Protein AF-A0A943MMT4-F1 (afdb_monomer_lite)

Sequence (286 aa):
MKFTYPSGYRFKAGTTVSNYPYLDTGSTVHVTAGNVMNNFYTRLSGAYSIFYDVNGGDANASTTQTDLIPGQYSLNNAQKPTHSDQAGQAVAFIGWTSQKDLTVYSKSSSGLDLSRLLNSVQVIDKDVTVYALWGLDENGNGVADVLENKALLVFRVVNGTWADGSHGDKTVVVLLEDGKGTLSNADVPTGMKPNQNYTNGHWDQTPDTTVGSISGNHTYTYLYDTAASVPSTPQNPSPSKPAAVSASTPQTGDPFNIVLLLGLLLASCTGLLLTIVIRLRKNKYN

Radius of gyration: 36.67 Å; chains: 1; bounding box: 66×63×135 Å

pLDDT: mean 72.55, std 26.5, range [26.66, 98.25]

Secondary structure (DSSP, 8-state):
--EE--TT--PPTT-SS--S-----SPEEEEEETTEEEEEEPP----EEEEEE-TTSB--S---EEEEPSEEEE---SS--B---BTTBEEEEEEEESS----EE-TT-TT--STT-BSEEEESSS-EEEEEEEEEETT-SSS-GGGTTEEEEEEEEESEE-TTS--S-EEEEEE-BTTBB---TTTS----EEPTTEEEEEESS----STT-B-S-EEEEEEEEEPPPPPPP---PPPPPPP----------------S--SS----------------------

Foldseek 3Di:
DDKDFPPPDDDDPPDPDDPDDDDADADWTWIDDPPDTDTDGDDQWFDAKEAEAALQFADDPDQMDTRDGFDKFFGPPVDDTAHDDDVNFGKAWPAKAQDDDNDAAALPDPPDDSFRHFRMDGDHPYYGYIYIHMYTDRPPPRDHNVCPQKAWEKEAEAQWAAQVRHHTITIDIFGHDVQFTFDDPVNPGDNIGGHPQWADWDKPDDDDRPGRPDRHYDYIYTYTDGHDDPPPPDDPDDPDDPDDDDDDDDDDDDDDDPDDPDDDDDDDDDDDDDDDDDDPDDDDDD

Structure (mmCIF, N/CA/C/O backbone):
data_AF-A0A943MMT4-F1
#
_entry.id   AF-A0A943MMT4-F1
#
loop_
_atom_site.group_PDB
_atom_site.id
_atom_site.type_symbol
_atom_site.label_atom_id
_atom_site.label_alt_id
_atom_site.label_comp_id
_atom_site.label_asym_id
_atom_site.label_entity_id
_atom_site.label_seq_id
_atom_site.pdbx_PDB_ins_code
_atom_site.Cartn_x
_atom_site.Cartn_y
_atom_site.Cartn_z
_atom_site.occupancy
_atom_site.B_iso_or_equiv
_atom_site.auth_seq_id
_atom_site.auth_comp_id
_atom_site.auth_asym_id
_atom_site.auth_atom_id
_atom_site.pdbx_PDB_model_num
ATOM 1 N N . MET A 1 1 ? 27.108 -29.913 -37.299 1.00 50.31 1 MET A N 1
ATOM 2 C CA . MET A 1 1 ? 27.199 -28.586 -36.649 1.00 50.31 1 MET A CA 1
ATOM 3 C C . MET A 1 1 ? 27.256 -28.792 -35.148 1.00 50.31 1 MET A C 1
ATOM 5 O O . MET A 1 1 ? 26.433 -29.535 -34.632 1.00 50.31 1 MET A O 1
ATOM 9 N N . LYS A 1 2 ? 28.243 -28.201 -34.469 1.00 46.66 2 LYS A N 1
ATOM 10 C CA . LYS A 1 2 ? 28.317 -28.183 -33.003 1.00 46.66 2 LYS A CA 1
ATOM 11 C C . LYS A 1 2 ? 27.670 -26.881 -32.538 1.00 46.66 2 LYS A C 1
ATOM 13 O O . LYS A 1 2 ? 28.067 -25.825 -33.020 1.00 46.66 2 LYS A O 1
ATOM 18 N N . PHE A 1 3 ? 26.667 -26.976 -31.673 1.00 48.62 3 PHE A N 1
ATOM 19 C CA . PHE A 1 3 ? 26.037 -25.817 -31.048 1.00 48.62 3 PHE A CA 1
ATOM 20 C C . PHE A 1 3 ? 26.666 -25.609 -29.674 1.00 48.62 3 PHE A C 1
ATOM 22 O O . PHE A 1 3 ? 26.809 -26.566 -28.910 1.00 48.62 3 PHE A O 1
ATOM 29 N N . THR A 1 4 ? 27.051 -24.374 -29.378 1.00 46.28 4 THR A N 1
ATOM 30 C CA . THR A 1 4 ? 27.533 -23.976 -28.054 1.00 46.28 4 THR A CA 1
ATOM 31 C C . THR A 1 4 ? 26.460 -23.114 -27.407 1.00 46.28 4 THR A C 1
ATOM 33 O O . THR A 1 4 ? 26.005 -22.145 -28.014 1.00 46.28 4 THR A O 1
ATOM 36 N N . TYR A 1 5 ? 26.049 -23.486 -26.197 1.00 46.19 5 TYR A N 1
ATOM 37 C CA . TYR A 1 5 ? 25.024 -22.790 -25.421 1.00 46.19 5 TYR A CA 1
ATOM 38 C C . TYR A 1 5 ? 25.656 -22.138 -24.186 1.00 46.19 5 TYR A C 1
ATOM 40 O O . TYR A 1 5 ? 26.613 -22.698 -23.642 1.00 46.19 5 TYR A O 1
ATOM 48 N N . PRO A 1 6 ? 25.129 -20.998 -23.705 1.00 45.16 6 PRO A N 1
ATOM 49 C CA . PRO A 1 6 ? 25.456 -20.506 -22.373 1.00 45.16 6 PRO A CA 1
ATOM 50 C C . PRO A 1 6 ? 25.074 -21.524 -21.291 1.00 45.16 6 PRO A C 1
ATOM 52 O O . PRO A 1 6 ? 24.168 -22.343 -21.475 1.00 45.16 6 PRO A O 1
ATOM 55 N N . SER A 1 7 ? 25.751 -21.452 -20.145 1.00 38.47 7 SER A N 1
ATOM 56 C CA . SER A 1 7 ? 25.467 -22.319 -18.997 1.00 38.47 7 SER A CA 1
ATOM 57 C C . SER A 1 7 ? 23.982 -22.247 -18.602 1.00 38.47 7 SER A C 1
ATOM 59 O O . SER A 1 7 ? 23.436 -21.156 -18.465 1.00 38.47 7 SER A O 1
ATOM 61 N N . GLY A 1 8 ? 23.327 -23.405 -18.454 1.00 37.72 8 GLY A N 1
ATOM 62 C CA . GLY A 1 8 ? 21.908 -23.518 -18.079 1.00 37.72 8 GLY A CA 1
ATOM 63 C C . GLY A 1 8 ? 20.902 -23.613 -19.237 1.00 37.72 8 GLY A C 1
ATOM 64 O O . GLY A 1 8 ? 19.745 -23.950 -18.995 1.00 37.72 8 GLY A O 1
ATOM 65 N N . TYR A 1 9 ? 21.317 -23.406 -20.493 1.00 41.62 9 TYR A N 1
ATOM 66 C CA . TYR A 1 9 ? 20.419 -23.434 -21.657 1.00 41.62 9 TYR A CA 1
ATOM 67 C C . TYR A 1 9 ? 20.599 -24.700 -22.509 1.00 41.62 9 TYR A C 1
ATOM 69 O O . TYR A 1 9 ? 21.718 -25.112 -22.809 1.00 41.62 9 TYR A O 1
ATOM 77 N N . ARG A 1 10 ? 19.488 -25.316 -22.945 1.00 44.94 10 ARG A N 1
ATOM 78 C CA . ARG A 1 10 ? 19.483 -26.426 -23.918 1.00 44.94 10 ARG A CA 1
ATOM 79 C C . ARG A 1 10 ? 18.185 -26.464 -24.729 1.00 44.94 10 ARG A C 1
ATOM 81 O O . ARG A 1 10 ? 17.103 -26.430 -24.150 1.00 44.94 10 ARG A O 1
ATOM 88 N N . PHE A 1 11 ? 18.283 -26.593 -26.054 1.00 45.69 11 PHE A N 1
ATOM 89 C CA . PHE A 1 11 ? 17.136 -26.964 -26.893 1.00 45.69 11 PHE A CA 1
ATOM 90 C C . PHE A 1 11 ? 16.957 -28.486 -26.901 1.00 45.69 11 PHE A C 1
ATOM 92 O O . PHE A 1 11 ? 17.923 -29.240 -26.770 1.00 45.69 11 PHE A O 1
ATOM 99 N N . LYS A 1 12 ? 15.719 -28.952 -27.087 1.00 41.47 12 LYS A N 1
ATOM 100 C CA . LYS A 1 12 ? 15.438 -30.376 -27.303 1.00 41.47 12 LYS A CA 1
ATOM 101 C C . LYS A 1 12 ? 16.043 -30.816 -28.643 1.00 41.47 12 LYS A C 1
ATOM 103 O O . LYS A 1 12 ? 15.894 -30.119 -29.650 1.00 41.47 12 LYS A O 1
ATOM 108 N N . ALA A 1 13 ? 16.719 -31.965 -28.651 1.00 39.66 13 ALA A N 1
ATOM 109 C CA . ALA A 1 13 ? 17.355 -32.507 -29.850 1.00 39.66 13 ALA A CA 1
ATOM 110 C C . ALA A 1 13 ? 16.334 -32.669 -30.995 1.00 39.66 13 ALA A C 1
ATOM 112 O O . ALA A 1 13 ? 15.273 -33.256 -30.795 1.00 39.66 13 ALA A O 1
ATOM 113 N N . GLY A 1 14 ? 16.664 -32.138 -32.179 1.00 42.56 14 GLY A N 1
ATOM 114 C CA . GLY A 1 14 ? 15.834 -32.236 -33.388 1.00 42.56 14 GLY A CA 1
ATOM 115 C C . GLY A 1 14 ? 14.866 -31.073 -33.649 1.00 42.56 14 GLY A C 1
ATOM 116 O O . GLY A 1 14 ? 14.107 -31.144 -34.609 1.00 42.56 14 GLY A O 1
ATOM 117 N N . THR A 1 15 ? 14.887 -30.002 -32.849 1.00 42.16 15 THR A N 1
ATOM 118 C CA . THR A 1 15 ? 13.968 -28.854 -33.007 1.00 42.16 15 THR A CA 1
ATOM 119 C C . THR A 1 15 ? 14.706 -27.623 -33.548 1.00 42.16 15 THR A C 1
ATOM 121 O O . THR A 1 15 ? 15.684 -27.193 -32.941 1.00 42.16 15 THR A O 1
ATOM 124 N N . THR A 1 16 ? 14.253 -27.050 -34.671 1.00 39.38 16 THR A N 1
ATOM 125 C CA . THR A 1 16 ? 14.841 -25.845 -35.308 1.00 39.38 16 THR A CA 1
ATOM 126 C C . THR A 1 16 ? 14.005 -24.572 -35.125 1.00 39.38 16 THR A C 1
ATOM 128 O O . THR A 1 16 ? 14.455 -23.491 -35.497 1.00 39.38 16 THR A O 1
ATOM 131 N N . VAL A 1 17 ? 12.808 -24.681 -34.539 1.00 39.06 17 VAL A N 1
ATOM 132 C CA . VAL A 1 17 ? 11.877 -23.572 -34.268 1.00 39.06 17 VAL A CA 1
ATOM 133 C C . VAL A 1 17 ? 11.020 -23.908 -33.043 1.00 39.06 17 VAL A C 1
ATOM 135 O O . VAL A 1 17 ? 10.610 -25.055 -32.874 1.00 39.06 17 VAL A O 1
ATOM 138 N N . SER A 1 18 ? 10.744 -22.922 -32.183 1.00 39.88 18 SER A N 1
ATOM 139 C CA . SER A 1 18 ? 9.686 -23.021 -31.167 1.00 39.88 18 SER A CA 1
ATOM 140 C C . SER A 1 18 ? 8.342 -22.657 -31.820 1.00 39.88 18 SER A C 1
ATOM 142 O O . SER A 1 18 ? 8.228 -21.621 -32.471 1.00 39.88 18 SER A O 1
ATOM 144 N N . ASN A 1 19 ? 7.326 -23.511 -31.678 1.00 31.36 19 ASN A N 1
ATOM 145 C CA . ASN A 1 19 ? 6.007 -23.362 -32.319 1.00 31.36 19 ASN A CA 1
ATOM 146 C C . ASN A 1 19 ? 5.050 -22.418 -31.560 1.00 31.36 19 ASN A C 1
ATOM 148 O O . ASN A 1 19 ? 3.838 -22.615 -31.596 1.00 31.36 19 ASN A O 1
ATOM 152 N N . TYR A 1 20 ? 5.567 -21.407 -30.863 1.00 33.78 20 TYR A N 1
ATOM 153 C CA . TYR A 1 20 ? 4.741 -20.445 -30.129 1.00 33.78 20 TYR A CA 1
ATOM 154 C C . TYR A 1 20 ? 4.935 -19.027 -30.681 1.00 33.78 20 TYR A C 1
ATOM 156 O O . TYR A 1 20 ? 6.075 -18.662 -30.971 1.00 33.78 20 TYR A O 1
ATOM 164 N N . PRO A 1 21 ? 3.856 -18.234 -30.847 1.00 33.84 21 PRO A N 1
ATOM 165 C CA . PRO A 1 21 ? 3.944 -16.850 -31.305 1.00 33.84 21 PRO A CA 1
ATOM 166 C C . PRO A 1 21 ? 4.787 -16.033 -30.315 1.00 33.84 21 PRO A C 1
ATOM 168 O O . PRO A 1 21 ? 4.535 -16.043 -29.112 1.00 33.84 21 PRO A O 1
ATOM 171 N N . TYR A 1 22 ? 5.837 -15.390 -30.824 1.00 39.84 22 TYR A N 1
ATOM 172 C CA . TYR A 1 22 ? 6.872 -14.727 -30.033 1.00 39.84 22 TYR A CA 1
ATOM 173 C C . TYR A 1 22 ? 6.449 -13.297 -29.666 1.00 39.84 22 TYR A C 1
ATOM 175 O O . TYR A 1 22 ? 6.036 -12.539 -30.541 1.00 39.84 22 TYR A O 1
ATOM 183 N N . LEU A 1 23 ? 6.602 -12.919 -28.395 1.00 38.12 23 LEU A N 1
ATOM 184 C CA . LEU A 1 23 ? 6.640 -11.524 -27.942 1.00 38.12 23 LEU A CA 1
ATOM 185 C C . LEU A 1 23 ? 8.040 -11.247 -27.367 1.00 38.12 23 LEU A C 1
ATOM 187 O O . LEU A 1 23 ? 8.619 -12.089 -26.681 1.00 38.12 23 LEU A O 1
ATOM 191 N N . ASP A 1 24 ? 8.591 -10.097 -27.740 1.00 42.03 24 ASP A N 1
ATOM 192 C CA . ASP A 1 24 ? 10.022 -9.803 -27.872 1.00 42.03 24 ASP A CA 1
ATOM 193 C C . ASP A 1 24 ? 10.568 -9.007 -26.665 1.00 42.03 24 ASP A C 1
ATOM 195 O O . ASP A 1 24 ? 10.645 -7.782 -26.717 1.00 42.03 24 ASP A O 1
ATOM 199 N N . THR A 1 25 ? 10.853 -9.662 -25.526 1.00 45.66 25 THR A N 1
ATOM 200 C CA . THR A 1 25 ? 11.211 -8.944 -24.270 1.00 45.66 25 THR A CA 1
ATOM 201 C C . THR A 1 25 ? 12.340 -9.556 -23.418 1.00 45.66 25 THR A C 1
ATOM 203 O O . THR A 1 25 ? 12.597 -9.078 -22.314 1.00 45.66 25 THR A O 1
ATOM 206 N N . GLY A 1 26 ? 13.046 -10.590 -23.890 1.00 47.09 26 GLY A N 1
ATOM 207 C CA . GLY A 1 26 ? 14.144 -11.238 -23.147 1.00 47.09 26 GLY A CA 1
ATOM 208 C C . GLY A 1 26 ? 15.555 -10.778 -23.544 1.00 47.09 26 GLY A C 1
ATOM 209 O O . GLY A 1 26 ? 15.761 -10.203 -24.611 1.00 47.09 26 GLY A O 1
ATOM 210 N N . SER A 1 27 ? 16.560 -11.089 -22.712 1.00 47.34 27 SER A N 1
ATOM 211 C CA . SER A 1 27 ? 17.978 -10.953 -23.081 1.00 47.34 27 SER A CA 1
ATOM 212 C C . SER A 1 27 ? 18.303 -11.800 -24.317 1.00 47.34 27 SER A C 1
ATOM 214 O O . SER A 1 27 ? 17.900 -12.961 -24.414 1.00 47.34 27 SER A O 1
ATOM 216 N N . THR A 1 28 ? 19.076 -11.252 -25.254 1.00 49.25 28 THR A N 1
ATOM 217 C CA . THR A 1 28 ? 19.587 -12.014 -26.399 1.00 49.25 28 THR A CA 1
ATOM 218 C C . THR A 1 28 ? 20.601 -13.057 -25.944 1.00 49.25 28 THR A C 1
ATOM 220 O O . THR A 1 28 ? 21.641 -12.726 -25.379 1.00 49.25 28 THR A O 1
ATOM 223 N N . VAL A 1 29 ? 20.327 -14.324 -26.243 1.00 52.00 29 VAL A N 1
ATOM 224 C CA . VAL A 1 29 ? 21.305 -15.406 -26.163 1.00 52.00 29 VAL A CA 1
ATOM 225 C C . VAL A 1 29 ? 21.945 -15.595 -27.531 1.00 52.00 29 VAL A C 1
ATOM 227 O O . VAL A 1 29 ? 21.269 -15.830 -28.533 1.00 52.00 29 VAL A O 1
ATOM 230 N N . HIS A 1 30 ? 23.273 -15.521 -27.560 1.00 56.28 30 HIS A N 1
ATOM 231 C CA . HIS A 1 30 ? 24.057 -15.820 -28.749 1.00 56.28 30 HIS A CA 1
ATOM 232 C C . HIS A 1 30 ? 24.290 -17.326 -28.838 1.00 56.28 30 HIS A C 1
ATOM 234 O O . HIS A 1 30 ? 24.898 -17.928 -27.951 1.00 56.28 30 HIS A O 1
ATOM 240 N N . VAL A 1 31 ? 23.818 -17.937 -29.920 1.00 54.06 31 VAL A N 1
ATOM 241 C CA . VAL A 1 31 ? 24.125 -19.331 -30.242 1.00 54.06 31 VAL A CA 1
ATOM 242 C C . VAL A 1 31 ? 24.941 -19.352 -31.520 1.00 54.06 31 VAL A C 1
ATOM 244 O O . VAL A 1 31 ? 24.506 -18.886 -32.577 1.00 54.06 31 VAL A O 1
ATOM 247 N N . THR A 1 32 ? 26.124 -19.942 -31.425 1.00 54.16 32 THR A N 1
ATOM 248 C CA . THR A 1 32 ? 27.030 -20.086 -32.561 1.00 54.16 32 THR A CA 1
ATOM 249 C C . THR A 1 32 ? 26.836 -21.454 -33.205 1.00 54.16 32 THR A C 1
ATOM 251 O O . THR A 1 32 ? 26.968 -22.488 -32.545 1.00 54.16 32 THR A O 1
ATOM 254 N N . ALA A 1 33 ? 26.538 -21.461 -34.505 1.00 50.69 33 ALA A N 1
ATOM 255 C CA . ALA A 1 33 ? 26.482 -22.657 -35.340 1.00 50.69 33 ALA A CA 1
ATOM 256 C C . ALA A 1 33 ? 27.588 -22.573 -36.405 1.00 50.69 33 ALA A C 1
ATOM 258 O O . ALA A 1 33 ? 27.425 -21.947 -37.452 1.00 50.69 33 ALA A O 1
ATOM 259 N N . GLY A 1 34 ? 28.746 -23.180 -36.129 1.00 65.06 34 GLY A N 1
ATOM 260 C CA . GLY A 1 34 ? 29.932 -22.996 -36.976 1.00 65.06 34 GLY A CA 1
ATOM 261 C C . GLY A 1 34 ? 30.476 -21.565 -36.874 1.00 65.06 34 GLY A C 1
ATOM 262 O O . GLY A 1 34 ? 30.858 -21.157 -35.785 1.00 65.06 34 GLY A O 1
ATOM 263 N N . ASN A 1 35 ? 30.484 -20.813 -37.983 1.00 61.16 35 ASN A N 1
ATOM 264 C CA . ASN A 1 35 ? 30.942 -19.410 -38.037 1.00 61.16 35 ASN A CA 1
ATOM 265 C C . ASN A 1 35 ? 29.790 -18.386 -38.002 1.00 61.16 35 ASN A C 1
ATOM 267 O O . ASN A 1 35 ? 30.028 -17.189 -38.129 1.00 61.16 35 ASN A O 1
ATOM 271 N N . VAL A 1 36 ? 28.540 -18.844 -37.876 1.00 44.75 36 VAL A N 1
ATOM 272 C CA . VAL A 1 36 ? 27.353 -17.978 -37.874 1.00 44.75 36 VAL A CA 1
ATOM 273 C C . VAL A 1 36 ? 26.860 -17.800 -36.441 1.00 44.75 36 VAL A C 1
ATOM 275 O O . VAL A 1 36 ? 26.551 -18.782 -35.761 1.00 44.75 36 VAL A O 1
ATOM 278 N N . MET A 1 37 ? 26.778 -16.545 -35.996 1.00 47.34 37 MET A N 1
ATOM 279 C CA . MET A 1 37 ? 26.164 -16.162 -34.726 1.00 47.34 37 MET A CA 1
ATOM 280 C C . MET A 1 37 ? 24.682 -15.874 -34.956 1.00 47.34 37 MET A C 1
ATOM 282 O O . MET A 1 37 ? 24.334 -14.981 -35.724 1.00 47.34 37 MET A O 1
ATOM 286 N N . ASN A 1 38 ? 23.817 -16.635 -34.293 1.00 51.66 38 ASN A N 1
ATOM 287 C CA . ASN A 1 38 ? 22.378 -16.407 -34.302 1.00 51.66 38 ASN A CA 1
ATOM 288 C C . ASN A 1 38 ? 21.948 -15.840 -32.948 1.00 51.66 38 ASN A C 1
ATOM 290 O O . ASN A 1 38 ? 22.359 -16.345 -31.899 1.00 51.66 38 ASN A O 1
ATOM 294 N N . ASN A 1 39 ? 21.110 -14.805 -32.983 1.00 50.62 39 ASN A N 1
ATOM 295 C CA . ASN A 1 39 ? 20.524 -14.202 -31.793 1.00 50.62 39 ASN A CA 1
ATOM 296 C C . ASN A 1 39 ? 19.180 -14.874 -31.516 1.00 50.62 39 ASN A C 1
ATOM 298 O O . ASN A 1 39 ? 18.286 -14.844 -32.359 1.00 50.62 39 ASN A O 1
ATOM 302 N N . PHE A 1 40 ? 19.047 -15.478 -30.341 1.00 48.50 40 PHE A N 1
ATOM 303 C CA . PHE A 1 40 ? 17.799 -16.056 -29.863 1.00 48.50 40 PHE A CA 1
ATOM 304 C C . PHE A 1 40 ? 17.311 -15.254 -28.664 1.00 48.50 40 PHE A C 1
ATOM 306 O O . PHE A 1 40 ? 18.056 -15.059 -27.706 1.00 48.50 40 PHE A O 1
ATOM 313 N N . TYR A 1 41 ? 16.059 -14.815 -28.694 1.00 46.28 41 TYR A N 1
ATOM 314 C CA . TYR A 1 41 ? 15.416 -14.252 -27.513 1.00 46.28 41 TYR A CA 1
ATOM 315 C C . TYR A 1 41 ? 15.064 -15.388 -26.555 1.00 46.28 41 TYR A C 1
ATOM 317 O O . TYR A 1 41 ? 14.445 -16.381 -26.952 1.00 46.28 41 TYR A O 1
ATOM 325 N N . THR A 1 42 ? 15.481 -15.279 -25.296 1.00 46.91 42 THR A N 1
ATOM 326 C CA . THR A 1 42 ? 15.017 -16.205 -24.261 1.00 46.91 42 THR A CA 1
ATOM 327 C C . THR A 1 42 ? 13.599 -15.836 -23.847 1.00 46.91 42 THR A C 1
ATOM 329 O O . THR A 1 42 ? 13.243 -14.665 -23.743 1.00 46.91 42 THR A O 1
ATOM 332 N N . ARG A 1 43 ? 12.769 -16.850 -23.589 1.00 46.41 43 ARG A N 1
ATOM 333 C CA . ARG A 1 43 ? 11.514 -16.651 -22.865 1.00 46.41 43 ARG A CA 1
ATOM 334 C C . ARG A 1 43 ? 11.875 -16.446 -21.396 1.00 46.41 43 ARG A C 1
ATOM 336 O O . ARG A 1 43 ? 12.423 -17.362 -20.787 1.00 46.41 43 ARG A O 1
ATOM 343 N N . LEU A 1 44 ? 11.509 -15.313 -20.807 1.00 49.50 44 LEU A N 1
ATOM 344 C CA . LEU A 1 44 ? 11.133 -15.328 -19.396 1.00 49.50 44 LEU A CA 1
ATOM 345 C C . LEU A 1 44 ? 9.770 -16.017 -19.366 1.00 49.50 44 LEU A C 1
ATOM 347 O O . LEU A 1 44 ? 8.775 -15.454 -19.814 1.00 49.50 44 LEU A O 1
ATOM 351 N N . SER A 1 45 ? 9.721 -17.299 -18.999 1.00 51.88 45 SER A N 1
ATOM 352 C CA . SER A 1 45 ? 8.424 -17.918 -18.739 1.00 51.88 45 SER A CA 1
ATOM 353 C C . SER A 1 45 ? 7.852 -17.267 -17.496 1.00 51.88 45 SER A C 1
ATOM 355 O O . SER A 1 45 ? 8.566 -17.215 -16.497 1.00 51.88 45 SER A O 1
ATOM 357 N N . GLY A 1 46 ? 6.589 -16.839 -17.562 1.00 59.69 46 GLY A N 1
ATOM 358 C CA . GLY A 1 46 ? 5.787 -16.627 -16.367 1.00 59.69 46 GLY A CA 1
ATOM 359 C C . GLY A 1 46 ? 5.962 -17.839 -15.458 1.00 59.69 46 GLY A C 1
ATOM 360 O O . GLY A 1 46 ? 5.614 -18.952 -15.846 1.00 59.69 46 GLY A O 1
ATOM 361 N N . ALA A 1 47 ? 6.666 -17.648 -14.354 1.00 75.19 47 ALA A N 1
ATOM 362 C CA . ALA A 1 47 ? 7.081 -18.718 -13.448 1.00 75.19 47 ALA A CA 1
ATOM 363 C C . ALA A 1 47 ? 6.860 -18.324 -11.993 1.00 75.19 47 ALA A C 1
ATOM 365 O O . ALA A 1 47 ? 6.950 -19.181 -11.120 1.00 75.19 47 ALA A O 1
ATOM 366 N N . TYR A 1 48 ? 6.584 -17.042 -11.757 1.00 85.50 48 TYR A N 1
ATOM 367 C CA . TYR A 1 48 ? 6.413 -16.500 -10.430 1.00 85.50 48 TYR A CA 1
ATOM 368 C C . TYR A 1 48 ? 4.956 -16.156 -10.174 1.00 85.50 48 TYR A C 1
ATOM 370 O O . TYR A 1 48 ? 4.179 -15.884 -11.094 1.00 85.50 48 TYR A O 1
ATOM 378 N N . SER A 1 49 ? 4.606 -16.151 -8.902 1.00 92.00 49 SER A N 1
ATOM 379 C CA . SER A 1 49 ? 3.288 -15.790 -8.414 1.00 92.00 49 SER A CA 1
ATOM 380 C C . SER A 1 49 ? 3.393 -14.816 -7.245 1.00 92.00 49 SER A C 1
ATOM 382 O O . SER A 1 49 ? 4.379 -14.804 -6.504 1.00 92.00 49 SER A O 1
ATOM 384 N N . ILE A 1 50 ? 2.354 -14.002 -7.067 1.00 93.69 50 ILE A N 1
ATOM 385 C CA . ILE A 1 50 ? 2.130 -13.226 -5.847 1.00 93.69 50 ILE A CA 1
ATOM 386 C C . ILE A 1 50 ? 0.992 -13.894 -5.088 1.00 93.69 50 ILE A C 1
ATOM 388 O O . ILE A 1 50 ? -0.157 -13.897 -5.539 1.00 93.69 50 ILE A O 1
ATOM 392 N N . PHE A 1 51 ? 1.323 -14.453 -3.931 1.00 92.75 51 PHE A N 1
ATOM 393 C CA . PHE A 1 51 ? 0.382 -15.051 -2.997 1.00 92.75 51 PHE A CA 1
ATOM 394 C C . PHE A 1 51 ? -0.075 -14.027 -1.959 1.00 92.75 51 PHE A C 1
ATOM 396 O O . PHE A 1 51 ? 0.704 -13.185 -1.514 1.00 92.75 51 PHE A O 1
ATOM 403 N N . TYR A 1 52 ? -1.334 -14.138 -1.553 1.00 94.06 52 TYR A N 1
ATOM 404 C CA . TYR A 1 52 ? -1.964 -13.269 -0.567 1.00 94.06 52 TYR A CA 1
ATOM 405 C C . TYR A 1 52 ? -2.374 -14.119 0.629 1.00 94.06 52 TYR A C 1
ATOM 407 O O . TYR A 1 52 ? -3.348 -14.867 0.565 1.00 94.06 52 TYR A O 1
ATOM 415 N N . ASP A 1 53 ? -1.607 -14.029 1.707 1.00 94.31 53 ASP A N 1
ATOM 416 C CA . ASP A 1 53 ? -1.922 -14.659 2.983 1.00 94.31 53 ASP A CA 1
ATOM 417 C C . ASP A 1 53 ? -2.789 -13.691 3.794 1.00 94.31 53 ASP A C 1
ATOM 419 O O . ASP A 1 53 ? -2.357 -12.612 4.194 1.00 94.31 53 ASP A O 1
ATOM 423 N N . VAL A 1 54 ? -4.045 -14.063 4.018 1.00 94.00 54 VAL A N 1
ATOM 424 C CA . VAL A 1 54 ? -5.025 -13.232 4.731 1.00 94.00 54 VAL A CA 1
ATOM 425 C C . VAL A 1 54 ? -4.861 -13.259 6.255 1.00 94.00 54 VAL A C 1
ATOM 427 O O . VAL A 1 54 ? -5.679 -12.671 6.954 1.00 94.00 54 VAL A O 1
ATOM 430 N N . ASN A 1 55 ? -3.812 -13.898 6.791 1.00 94.94 55 ASN A N 1
ATOM 431 C CA . ASN A 1 55 ? -3.473 -13.906 8.220 1.00 94.94 55 ASN A CA 1
ATOM 432 C C . ASN A 1 55 ? -4.665 -14.252 9.131 1.00 94.94 55 ASN A C 1
ATOM 434 O O . ASN A 1 55 ? -4.951 -13.545 10.090 1.00 94.94 55 ASN A O 1
ATOM 438 N N . GLY A 1 56 ? -5.369 -15.342 8.820 1.00 88.69 56 GLY A N 1
ATOM 439 C CA . GLY A 1 56 ? -6.528 -15.797 9.599 1.00 88.69 56 GLY A CA 1
ATOM 440 C C . GLY A 1 56 ? -7.864 -15.170 9.197 1.00 88.69 56 GLY A C 1
ATOM 441 O O . GLY A 1 56 ? -8.893 -15.606 9.702 1.00 88.69 56 GLY A O 1
ATOM 442 N N . GLY A 1 57 ? -7.862 -14.213 8.264 1.00 90.94 57 GLY A N 1
ATOM 443 C CA . GLY A 1 57 ? -9.073 -13.756 7.591 1.00 90.94 57 GLY A CA 1
ATOM 444 C C . GLY A 1 57 ? -9.556 -14.716 6.500 1.00 90.94 57 GLY A C 1
ATOM 445 O O . GLY A 1 57 ? -9.000 -15.793 6.282 1.00 90.94 57 GLY A O 1
ATOM 446 N N . ASP A 1 58 ? -10.560 -14.267 5.760 1.00 89.88 58 ASP A N 1
ATOM 447 C CA . ASP A 1 58 ? -11.152 -14.957 4.624 1.00 89.88 58 ASP A CA 1
ATOM 448 C C . ASP A 1 58 ? -10.797 -14.235 3.319 1.00 89.88 58 ASP A C 1
ATOM 450 O O . ASP A 1 58 ? -11.102 -13.054 3.105 1.00 89.88 58 ASP A O 1
ATOM 454 N N . ALA A 1 59 ? -10.137 -14.965 2.418 1.00 78.44 59 ALA A N 1
ATOM 455 C CA . ALA A 1 59 ? -9.811 -14.483 1.084 1.00 78.44 59 ALA A CA 1
ATOM 456 C C . ALA A 1 59 ? -11.073 -14.503 0.208 1.00 78.44 59 ALA A C 1
ATOM 458 O O . ALA A 1 59 ? -11.482 -15.548 -0.298 1.00 78.44 59 ALA A O 1
ATOM 459 N N . ASN A 1 60 ? -11.708 -13.345 0.027 1.00 69.31 60 ASN A N 1
ATOM 460 C CA . ASN A 1 60 ? -12.786 -13.198 -0.949 1.00 69.31 60 ASN A CA 1
ATOM 461 C C . ASN A 1 60 ? -12.248 -13.454 -2.370 1.00 69.31 60 ASN A C 1
ATOM 463 O O . ASN A 1 60 ? -11.469 -12.653 -2.875 1.00 69.31 60 ASN A O 1
ATOM 467 N N . ALA A 1 61 ? -12.696 -14.546 -3.011 1.00 59.78 61 ALA A N 1
ATOM 468 C CA . ALA A 1 61 ? -12.250 -15.041 -4.326 1.00 59.78 61 ALA A CA 1
ATOM 469 C C . ALA A 1 61 ? -10.716 -15.216 -4.474 1.00 59.78 61 ALA A C 1
ATOM 471 O O . ALA A 1 61 ? -9.929 -14.859 -3.605 1.00 59.78 61 ALA A O 1
ATOM 472 N N . SER A 1 62 ? -10.266 -15.860 -5.558 1.00 60.69 62 SER A N 1
ATOM 473 C CA . SER A 1 62 ? -8.836 -16.124 -5.773 1.00 60.69 62 SER A CA 1
ATOM 474 C C . SER A 1 62 ? -8.072 -14.810 -5.965 1.00 60.69 62 SER A C 1
ATOM 476 O O . SER A 1 62 ? -8.231 -14.129 -6.975 1.00 60.69 62 SER A O 1
ATOM 478 N N . THR A 1 63 ? -7.258 -14.448 -4.977 1.00 72.12 63 THR A N 1
ATOM 479 C CA . THR A 1 63 ? -6.479 -13.203 -4.941 1.00 72.12 63 THR A CA 1
ATOM 480 C C . THR A 1 63 ? -5.096 -13.342 -5.581 1.00 72.12 63 THR A C 1
ATOM 482 O O . THR A 1 63 ? -4.444 -12.337 -5.832 1.00 72.12 63 THR A O 1
ATOM 485 N N . THR A 1 64 ? -4.638 -14.563 -5.874 1.00 85.44 64 THR A N 1
ATOM 486 C CA . THR A 1 64 ? -3.289 -14.845 -6.388 1.00 85.44 64 THR A CA 1
ATOM 487 C C . THR A 1 64 ? -3.078 -14.319 -7.808 1.00 85.44 64 THR A C 1
ATOM 489 O O . THR A 1 64 ? -3.884 -14.565 -8.703 1.00 85.44 64 THR A O 1
ATOM 492 N N . GLN A 1 65 ? -1.939 -13.664 -8.037 1.00 89.31 65 GLN A N 1
ATOM 493 C CA . GLN A 1 65 ? -1.452 -13.348 -9.383 1.00 89.31 65 GLN A CA 1
ATOM 494 C C . GLN A 1 65 ? -0.450 -14.426 -9.804 1.00 89.31 65 GLN A C 1
ATOM 496 O O . GLN A 1 65 ? 0.438 -14.749 -9.021 1.00 89.31 65 GLN A O 1
ATOM 501 N N . THR A 1 66 ? -0.584 -14.990 -11.004 1.00 89.81 66 THR A N 1
ATOM 502 C CA . THR A 1 66 ? 0.244 -16.110 -11.498 1.00 89.81 66 THR A CA 1
ATOM 503 C C . THR A 1 66 ? 0.827 -15.794 -12.873 1.00 89.81 66 THR A C 1
ATOM 505 O O . THR A 1 66 ? 0.512 -14.757 -13.457 1.00 89.81 66 THR A O 1
ATOM 508 N N . ASP A 1 67 ? 1.701 -16.672 -13.374 1.00 84.31 67 ASP A N 1
ATOM 509 C CA . ASP A 1 67 ? 2.367 -16.531 -14.673 1.00 84.31 67 ASP A CA 1
ATOM 510 C C . ASP A 1 67 ? 3.146 -15.207 -14.820 1.00 84.31 67 ASP A C 1
ATOM 512 O O . ASP A 1 67 ? 3.259 -14.635 -15.908 1.00 84.31 67 ASP A O 1
ATOM 516 N N . LEU A 1 68 ? 3.733 -14.728 -13.718 1.00 83.44 68 LEU A N 1
ATOM 517 C CA . LEU A 1 68 ? 4.463 -13.465 -13.662 1.00 83.44 68 LEU A CA 1
ATOM 518 C C . LEU A 1 68 ? 5.919 -13.626 -14.105 1.00 83.44 68 LEU A C 1
ATOM 520 O O . LEU A 1 68 ? 6.578 -14.639 -13.838 1.00 83.44 68 LEU A O 1
ATOM 524 N N . ILE A 1 69 ? 6.425 -12.582 -14.755 1.00 79.12 69 ILE A N 1
ATOM 525 C CA . ILE A 1 69 ? 7.836 -12.400 -15.110 1.00 79.12 69 ILE A CA 1
ATOM 526 C C . ILE A 1 69 ? 8.472 -11.386 -14.142 1.00 79.12 69 ILE A C 1
ATOM 528 O O . ILE A 1 69 ? 7.755 -10.757 -13.369 1.00 79.12 69 ILE A O 1
ATOM 532 N N . PRO A 1 70 ? 9.803 -11.204 -14.133 1.00 80.19 70 PRO A N 1
ATOM 533 C CA . PRO A 1 70 ? 10.425 -10.173 -13.312 1.00 80.19 70 PRO A CA 1
ATOM 534 C C . PRO A 1 70 ? 9.879 -8.778 -13.656 1.00 80.19 70 PRO A C 1
ATOM 536 O O . PRO A 1 70 ? 9.852 -8.390 -14.825 1.00 80.19 70 PRO A O 1
ATOM 539 N N . GLY A 1 71 ? 9.446 -8.021 -12.652 1.00 79.56 71 GLY A N 1
ATOM 540 C CA . GLY A 1 71 ? 8.794 -6.729 -12.837 1.00 79.56 71 GLY A CA 1
ATOM 541 C C . GLY A 1 71 ? 8.164 -6.174 -11.561 1.00 79.56 71 GLY A C 1
ATOM 542 O O . GLY A 1 71 ? 8.196 -6.804 -10.504 1.00 79.56 71 GLY A O 1
ATOM 543 N N . GLN A 1 72 ? 7.591 -4.975 -11.684 1.00 84.25 72 GLN A N 1
ATOM 544 C CA . GLN A 1 72 ? 6.773 -4.355 -10.643 1.00 84.25 72 GLN A CA 1
ATOM 545 C C . GLN A 1 72 ? 5.298 -4.656 -10.869 1.00 84.25 72 GLN A C 1
ATOM 547 O O . GLN A 1 72 ? 4.777 -4.416 -11.957 1.00 84.25 72 GLN A O 1
ATOM 552 N N . TYR A 1 73 ? 4.625 -5.118 -9.818 1.00 87.06 73 TYR A N 1
ATOM 553 C CA . TYR A 1 73 ? 3.221 -5.510 -9.866 1.00 87.06 73 TYR A CA 1
ATOM 554 C C . TYR A 1 73 ? 2.428 -4.812 -8.772 1.00 87.06 73 TYR A C 1
ATOM 556 O O . TYR A 1 73 ? 2.803 -4.852 -7.600 1.00 87.06 73 TYR A O 1
ATOM 564 N N . SER A 1 74 ? 1.316 -4.180 -9.145 1.00 89.88 74 SER A N 1
ATOM 565 C CA . SER A 1 74 ? 0.355 -3.646 -8.180 1.00 89.88 74 SER A CA 1
ATOM 566 C C . SER A 1 74 ? -0.355 -4.781 -7.448 1.00 89.88 74 SER A C 1
ATOM 568 O O . SER A 1 74 ? -0.665 -5.818 -8.034 1.00 89.88 74 SER A O 1
ATOM 570 N N . LEU A 1 75 ? -0.634 -4.579 -6.164 1.00 90.62 75 LEU A N 1
ATOM 571 C CA . LEU A 1 75 ? -1.411 -5.529 -5.380 1.00 90.62 75 LEU A CA 1
ATOM 572 C C . LEU A 1 75 ? -2.912 -5.367 -5.664 1.00 90.62 75 LEU A C 1
ATOM 574 O O . LEU A 1 75 ? -3.390 -4.258 -5.912 1.00 90.62 75 LEU A O 1
ATOM 578 N N . ASN A 1 76 ? -3.667 -6.469 -5.620 1.00 79.00 76 ASN A N 1
ATOM 579 C CA . ASN A 1 76 ? -5.120 -6.419 -5.727 1.00 79.00 76 ASN A CA 1
ATOM 580 C C . ASN A 1 76 ? -5.714 -5.797 -4.452 1.00 79.00 76 ASN A C 1
ATOM 582 O O . ASN A 1 76 ? -5.783 -6.439 -3.406 1.00 79.00 76 ASN A O 1
ATOM 586 N N . ASN A 1 77 ? -6.145 -4.541 -4.574 1.00 77.56 77 ASN A N 1
ATOM 587 C CA . ASN A 1 77 ? -6.851 -3.797 -3.528 1.00 77.56 77 ASN A CA 1
ATOM 588 C C . ASN A 1 77 ? -8.336 -3.566 -3.870 1.00 77.56 77 ASN A C 1
ATOM 590 O O . ASN A 1 77 ? -9.059 -2.963 -3.077 1.00 77.56 77 ASN A O 1
ATOM 594 N N . ALA A 1 78 ? -8.796 -4.022 -5.043 1.00 74.44 78 ALA A N 1
ATOM 595 C CA . ALA A 1 78 ? -10.185 -3.869 -5.479 1.00 74.44 78 ALA A CA 1
ATOM 596 C C . ALA A 1 78 ? -11.121 -4.812 -4.710 1.00 74.44 78 ALA A C 1
ATOM 598 O O . ALA A 1 78 ? -12.249 -4.446 -4.385 1.00 74.44 78 ALA A O 1
ATOM 599 N N . GLN A 1 79 ? -10.635 -6.012 -4.390 1.00 79.94 79 GLN A N 1
ATOM 600 C CA . GLN A 1 79 ? -11.321 -6.977 -3.540 1.00 79.94 79 GLN A CA 1
ATOM 601 C C . GLN A 1 79 ? -10.561 -7.092 -2.223 1.00 79.94 79 GLN A C 1
ATOM 603 O O . GLN A 1 79 ? -9.481 -7.677 -2.163 1.00 79.94 79 GLN A O 1
ATOM 608 N N . LYS A 1 80 ? -11.116 -6.492 -1.170 1.00 87.00 80 LYS A N 1
ATOM 609 C CA . LYS A 1 80 ? -10.527 -6.552 0.168 1.00 87.00 80 LYS A CA 1
ATOM 610 C C . LYS A 1 80 ? -10.885 -7.891 0.830 1.00 87.00 80 LYS A C 1
ATOM 612 O O . LYS A 1 80 ? -12.042 -8.320 0.724 1.00 87.00 80 LYS A O 1
ATOM 617 N N . PRO A 1 81 ? -9.933 -8.557 1.505 1.00 91.94 81 PRO A N 1
ATOM 618 C CA . PRO A 1 81 ? -10.262 -9.708 2.333 1.00 91.94 81 PRO A CA 1
ATOM 619 C C . PRO A 1 81 ? -11.147 -9.279 3.510 1.00 91.94 81 PRO A C 1
ATOM 621 O O . PRO A 1 81 ? -11.174 -8.104 3.887 1.00 91.94 81 PRO A O 1
ATOM 624 N N . THR A 1 82 ? -11.861 -10.235 4.092 1.00 92.44 82 THR A N 1
ATOM 625 C CA . THR A 1 82 ? -12.658 -10.040 5.313 1.00 92.44 82 THR A CA 1
ATOM 626 C C . THR A 1 82 ? -12.020 -10.767 6.485 1.00 92.44 82 THR A C 1
ATOM 628 O O . THR A 1 82 ? -11.166 -11.627 6.292 1.00 92.44 82 THR A O 1
ATOM 631 N N . HIS A 1 83 ? -12.426 -10.434 7.703 1.00 94.06 83 HIS A N 1
ATOM 632 C CA . HIS A 1 83 ? -11.973 -11.112 8.908 1.00 94.06 83 HIS A CA 1
ATOM 633 C C . HIS A 1 83 ? -13.154 -11.244 9.867 1.00 94.06 83 HIS A C 1
ATOM 635 O O . HIS A 1 83 ? -13.987 -10.342 9.944 1.00 94.06 83 HIS A O 1
ATOM 641 N N . SER A 1 84 ? -13.250 -12.372 10.570 1.00 94.12 84 SER A N 1
ATOM 642 C CA . SER A 1 84 ? -14.268 -12.556 11.604 1.00 94.12 84 SER A CA 1
ATOM 643 C C . SER A 1 84 ? -14.027 -11.620 12.787 1.00 94.12 84 SER A C 1
ATOM 645 O O . SER A 1 84 ? -12.893 -11.216 13.043 1.00 94.12 84 SER A O 1
ATOM 647 N N . ASP A 1 85 ? -15.063 -11.348 13.570 1.00 94.75 85 ASP A N 1
ATOM 648 C CA . ASP A 1 85 ? -14.918 -10.564 14.794 1.00 94.75 85 ASP A CA 1
ATOM 649 C C . ASP A 1 85 ? -13.868 -11.173 15.736 1.00 94.75 85 ASP A C 1
ATOM 651 O O . ASP A 1 85 ? -13.787 -12.394 15.915 1.00 94.75 85 ASP A O 1
ATOM 655 N N . GLN A 1 86 ? -13.089 -10.315 16.392 1.00 91.75 86 GLN A N 1
ATOM 656 C CA . GLN A 1 86 ? -12.151 -10.714 17.432 1.00 91.75 86 GLN A CA 1
ATOM 657 C C . GLN A 1 86 ? -12.695 -10.281 18.790 1.00 91.75 86 GLN A C 1
ATOM 659 O O . GLN A 1 86 ? -12.910 -9.101 19.035 1.00 91.75 86 GLN A O 1
ATOM 664 N N . ALA A 1 87 ? -12.930 -11.248 19.682 1.00 89.19 87 ALA A N 1
ATOM 665 C CA . ALA A 1 87 ? -13.519 -11.001 21.003 1.00 89.19 87 ALA A CA 1
ATOM 666 C C . ALA A 1 87 ? -14.852 -10.210 20.963 1.00 89.19 87 ALA A C 1
ATOM 668 O O . ALA A 1 87 ? -15.174 -9.480 21.897 1.00 89.19 87 ALA A O 1
ATOM 669 N N . GLY A 1 88 ? -15.637 -10.375 19.890 1.00 90.75 88 GLY A N 1
ATOM 670 C CA . GLY A 1 88 ? -16.911 -9.675 19.686 1.00 90.75 88 GLY A CA 1
ATOM 671 C C . GLY A 1 88 ? -16.785 -8.251 19.134 1.00 90.75 88 GLY A C 1
ATOM 672 O O . GLY A 1 88 ? -17.785 -7.543 19.091 1.00 90.75 88 GLY A O 1
ATOM 673 N N . GLN A 1 89 ? -15.585 -7.828 18.728 1.00 93.44 89 GLN A N 1
ATOM 674 C CA . GLN A 1 89 ? -15.338 -6.559 18.045 1.00 93.44 89 GLN A CA 1
ATOM 675 C C . GLN A 1 89 ? -15.072 -6.813 16.558 1.00 93.44 89 GLN A C 1
ATOM 677 O O . GLN A 1 89 ? -14.334 -7.743 16.219 1.00 93.44 89 GLN A O 1
ATOM 682 N N . ALA A 1 90 ? -15.650 -5.987 15.684 1.00 96.38 90 ALA A N 1
ATOM 683 C CA . ALA A 1 90 ? -15.421 -6.096 14.248 1.00 96.38 90 ALA A CA 1
ATOM 684 C C . ALA A 1 90 ? -13.951 -5.809 13.899 1.00 96.38 90 ALA A C 1
ATOM 686 O O . ALA A 1 90 ? -13.247 -5.083 14.608 1.00 96.38 90 ALA A O 1
ATOM 687 N N . VAL A 1 91 ? -13.482 -6.415 12.808 1.00 96.94 91 VAL A N 1
ATOM 688 C CA . VAL A 1 91 ? -12.096 -6.318 12.337 1.00 96.94 91 VAL A CA 1
ATOM 689 C C . VAL A 1 91 ? -12.089 -5.854 10.885 1.00 96.94 91 VAL A C 1
ATOM 691 O O . VAL A 1 91 ? -12.746 -6.440 10.025 1.00 96.94 91 VAL A O 1
ATOM 694 N N . ALA A 1 92 ? -11.305 -4.819 10.601 1.00 95.94 92 ALA A N 1
ATOM 695 C CA . ALA A 1 92 ? 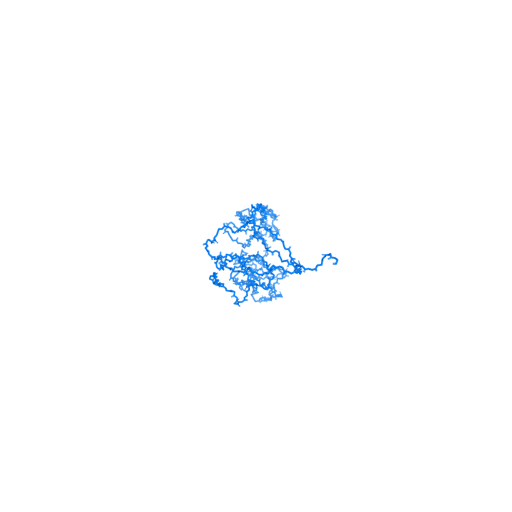-11.176 -4.220 9.285 1.00 95.94 92 ALA A CA 1
ATOM 696 C C . ALA A 1 92 ? -9.761 -4.380 8.716 1.00 95.94 92 ALA A C 1
ATOM 698 O O . ALA A 1 92 ? -8.747 -4.378 9.422 1.00 95.94 92 ALA A O 1
ATOM 699 N N . PHE A 1 93 ? -9.708 -4.513 7.392 1.00 95.50 93 PHE A N 1
ATOM 700 C CA . PHE A 1 93 ? -8.472 -4.641 6.632 1.00 95.50 93 PHE A CA 1
ATOM 701 C C . PHE A 1 93 ? -7.706 -3.312 6.606 1.00 95.50 93 PHE A C 1
ATOM 703 O O . PHE A 1 93 ? -8.223 -2.304 6.120 1.00 95.50 93 PHE A O 1
ATOM 710 N N . ILE A 1 94 ? -6.459 -3.321 7.083 1.00 95.25 94 ILE A N 1
ATOM 711 C CA . ILE A 1 94 ? -5.558 -2.161 7.057 1.00 95.25 94 ILE A CA 1
ATOM 712 C C . ILE A 1 94 ? -4.819 -2.081 5.716 1.00 95.25 94 ILE A C 1
ATOM 714 O O . ILE A 1 94 ? -4.708 -1.006 5.129 1.00 95.25 94 ILE A O 1
ATOM 718 N N . GLY A 1 95 ? -4.297 -3.207 5.226 1.00 94.31 95 GLY A N 1
ATOM 719 C CA . GLY A 1 95 ? -3.500 -3.259 4.001 1.00 94.31 95 GLY A CA 1
ATOM 720 C C . GLY A 1 95 ? -2.610 -4.498 3.925 1.00 94.31 95 GLY A C 1
ATOM 721 O O . GLY A 1 95 ? -2.688 -5.387 4.769 1.00 94.31 95 GLY A O 1
ATOM 722 N N . TRP A 1 96 ? -1.758 -4.553 2.901 1.00 95.44 96 TRP A N 1
ATOM 723 C CA . TRP A 1 96 ? -0.827 -5.661 2.673 1.00 95.44 96 TRP A CA 1
ATOM 724 C C . TRP A 1 96 ? 0.586 -5.323 3.155 1.00 95.44 96 TRP A C 1
ATOM 726 O O . TRP A 1 96 ? 1.048 -4.199 2.978 1.00 95.44 96 TRP A O 1
ATOM 736 N N . THR A 1 97 ? 1.307 -6.301 3.700 1.00 95.88 97 THR A N 1
ATOM 737 C CA . THR A 1 97 ? 2.706 -6.173 4.144 1.00 95.88 97 THR A CA 1
ATOM 738 C C . THR A 1 97 ? 3.583 -7.285 3.561 1.00 95.88 97 THR A C 1
ATOM 740 O O . THR A 1 97 ? 3.093 -8.337 3.159 1.00 95.88 97 THR A O 1
ATOM 743 N N . SER A 1 98 ? 4.904 -7.082 3.513 1.00 95.00 98 SER A N 1
ATOM 744 C CA . SER A 1 98 ? 5.868 -8.120 3.088 1.00 95.00 98 SER A CA 1
ATOM 745 C C . SER A 1 98 ? 6.211 -9.115 4.195 1.00 95.00 98 SER A C 1
ATOM 747 O O . SER A 1 98 ? 6.749 -10.188 3.923 1.00 95.00 98 SER A O 1
ATOM 749 N N . GLN A 1 99 ? 5.932 -8.756 5.449 1.00 96.06 99 GLN A N 1
ATOM 750 C CA . GLN A 1 99 ? 6.185 -9.593 6.612 1.00 96.06 99 GLN A CA 1
ATOM 751 C C . GLN A 1 99 ? 4.888 -9.912 7.332 1.00 96.06 99 GLN A C 1
ATOM 753 O O . GLN A 1 99 ? 4.035 -9.041 7.511 1.00 96.06 99 GLN A O 1
ATOM 758 N N . LYS A 1 100 ? 4.781 -11.170 7.758 1.00 96.44 100 LYS A N 1
ATOM 759 C CA . LYS A 1 100 ? 3.659 -11.666 8.540 1.00 96.44 100 LYS A CA 1
ATOM 760 C C . LYS A 1 100 ? 3.593 -10.945 9.881 1.00 96.44 100 LYS A C 1
ATOM 762 O O . LYS A 1 100 ? 4.573 -10.926 10.622 1.00 96.44 100 LYS A O 1
ATOM 767 N N . ASP A 1 101 ? 2.416 -10.423 10.184 1.00 95.56 101 ASP A N 1
ATOM 768 C CA . ASP A 1 101 ? 2.074 -9.824 11.461 1.00 95.56 101 ASP A CA 1
ATOM 769 C C . ASP A 1 101 ? 0.654 -10.265 11.813 1.00 95.56 101 ASP A C 1
ATOM 771 O O . ASP A 1 101 ? -0.280 -10.027 11.052 1.00 95.56 101 ASP A O 1
ATOM 775 N N . LEU A 1 102 ? 0.520 -10.985 12.925 1.00 94.38 102 LEU A N 1
ATOM 776 C CA . LEU A 1 102 ? -0.758 -11.533 13.388 1.00 94.38 102 LEU A CA 1
ATOM 777 C C . LEU A 1 102 ? -1.450 -10.606 14.396 1.00 94.38 102 LEU A C 1
ATOM 779 O O . LEU A 1 102 ? -2.470 -10.972 14.974 1.00 94.38 102 LEU A O 1
ATOM 783 N N . THR A 1 103 ? -0.882 -9.427 14.648 1.00 95.12 103 THR A N 1
ATOM 784 C CA . THR A 1 103 ? -1.461 -8.445 15.559 1.00 95.12 103 THR A CA 1
ATOM 785 C C . THR A 1 103 ? -2.698 -7.821 14.924 1.00 95.12 103 THR A C 1
ATOM 787 O O . THR A 1 103 ? -2.635 -7.291 13.816 1.00 95.12 103 THR A O 1
ATOM 790 N N . VAL A 1 104 ? -3.813 -7.824 15.656 1.00 96.00 104 VAL A N 1
ATOM 791 C CA . VAL A 1 104 ? -4.979 -6.995 15.330 1.00 96.00 104 VAL A CA 1
ATOM 792 C C . VAL A 1 104 ? -4.846 -5.680 16.089 1.00 96.00 104 VAL A C 1
ATOM 794 O O . VAL A 1 104 ? -4.919 -5.646 17.318 1.00 96.00 104 VAL A O 1
ATOM 797 N N . TYR A 1 105 ? -4.594 -4.600 15.356 1.00 96.62 105 TYR A N 1
ATOM 798 C CA . TYR A 1 105 ? -4.271 -3.295 15.923 1.00 96.62 105 TYR A CA 1
ATOM 799 C C . TYR A 1 105 ? -5.514 -2.530 16.386 1.00 96.62 105 TYR A C 1
ATOM 801 O O . TYR A 1 105 ? -6.469 -2.347 15.638 1.00 96.62 105 TYR A O 1
ATOM 809 N N . SER A 1 106 ? -5.481 -2.019 17.613 1.00 95.31 106 SER A N 1
ATOM 810 C CA . SER A 1 106 ? -6.491 -1.099 18.146 1.00 95.31 106 SER A CA 1
ATOM 811 C C . SER A 1 106 ? -6.135 0.365 17.868 1.00 95.31 106 SER A C 1
ATOM 813 O O . SER A 1 106 ? -4.980 0.693 17.579 1.00 95.31 106 SER A O 1
ATOM 815 N N . LYS A 1 107 ? -7.091 1.277 18.075 1.00 92.25 107 LYS A N 1
ATOM 816 C CA . LYS A 1 107 ? -6.883 2.734 17.985 1.00 92.25 107 LYS A CA 1
ATOM 817 C C . LYS A 1 107 ? -5.680 3.253 18.784 1.00 92.25 107 LYS A C 1
ATOM 819 O O . LYS A 1 107 ? -4.986 4.162 18.339 1.00 92.25 107 LYS A O 1
ATOM 824 N N . SER A 1 108 ? -5.436 2.680 19.963 1.00 89.25 108 SER A N 1
ATOM 825 C CA . SER A 1 108 ? -4.368 3.075 20.893 1.00 89.25 108 SER A CA 1
ATOM 826 C C . SER A 1 108 ? -3.035 2.360 20.651 1.00 89.25 108 SER A C 1
ATOM 828 O O . SER A 1 108 ? -2.084 2.551 21.413 1.00 89.25 108 SER A O 1
ATOM 830 N N . SER A 1 109 ? -2.939 1.538 19.606 1.00 90.19 109 SER A N 1
ATOM 831 C CA . SER A 1 109 ? -1.719 0.797 19.308 1.00 90.19 109 SER A CA 1
ATOM 832 C C . SER A 1 109 ? -0.611 1.723 18.808 1.00 90.19 109 SER A C 1
ATOM 834 O O . SER A 1 109 ? -0.686 2.278 17.716 1.00 90.19 109 SER A O 1
ATOM 836 N N . SER A 1 110 ? 0.462 1.848 19.585 1.00 78.06 110 SER A N 1
ATOM 837 C CA . SER A 1 110 ? 1.637 2.663 19.245 1.00 78.06 110 SER A CA 1
ATOM 838 C C . SER A 1 110 ? 2.667 1.944 18.363 1.00 78.06 110 SER A C 1
ATOM 840 O O . SER A 1 110 ? 3.588 2.579 17.859 1.00 78.06 110 SER A O 1
ATOM 842 N N . GLY A 1 111 ? 2.529 0.627 18.175 1.00 78.06 111 GLY A N 1
ATOM 843 C CA . GLY A 1 111 ? 3.477 -0.208 17.427 1.00 78.06 111 GLY A CA 1
ATOM 844 C C . GLY A 1 111 ? 3.175 -0.375 15.935 1.00 78.06 111 GLY A C 1
ATOM 845 O O . GLY A 1 111 ? 3.905 -1.099 15.261 1.00 78.06 111 GLY A O 1
ATOM 846 N N . LEU A 1 112 ? 2.102 0.236 15.419 1.00 89.75 112 LEU A N 1
ATOM 847 C CA . LEU A 1 112 ? 1.764 0.136 14.002 1.00 89.75 112 LEU A CA 1
ATOM 848 C C . LEU A 1 112 ? 2.628 1.092 13.182 1.00 89.75 112 LEU A C 1
ATOM 850 O O . LEU A 1 112 ? 2.425 2.305 13.179 1.00 89.75 112 LEU A O 1
ATOM 854 N N . ASP A 1 113 ? 3.561 0.522 12.437 1.00 90.94 113 ASP A N 1
ATOM 855 C CA . ASP A 1 113 ? 4.259 1.220 11.371 1.00 90.94 113 ASP A CA 1
ATOM 856 C C . ASP A 1 113 ? 3.418 1.125 10.091 1.00 90.94 113 ASP A C 1
ATOM 858 O O . ASP A 1 113 ? 3.232 0.041 9.554 1.00 90.94 113 ASP A O 1
ATOM 862 N N . LEU A 1 114 ? 2.878 2.246 9.608 1.00 91.81 114 LEU A N 1
ATOM 863 C CA . LEU A 1 114 ? 2.074 2.293 8.376 1.00 91.81 114 LEU A CA 1
ATOM 864 C C . LEU A 1 114 ? 2.938 2.443 7.113 1.00 91.81 114 LEU A C 1
ATOM 866 O O . LEU A 1 114 ? 2.433 2.289 6.002 1.00 91.81 114 LEU A O 1
ATOM 870 N N . SER A 1 115 ? 4.242 2.711 7.254 1.00 88.50 115 SER A N 1
ATOM 871 C CA . SER A 1 115 ? 5.149 2.870 6.110 1.00 88.50 115 SER A CA 1
ATOM 872 C C . SER A 1 115 ? 5.465 1.545 5.407 1.00 88.50 115 SER A C 1
ATOM 874 O O . SER A 1 115 ? 5.804 1.541 4.227 1.00 88.50 115 SER A O 1
ATOM 876 N N . ARG A 1 116 ? 5.283 0.407 6.094 1.00 91.50 116 ARG A N 1
ATOM 877 C CA . ARG A 1 116 ? 5.409 -0.949 5.519 1.00 91.50 116 ARG A CA 1
ATOM 878 C C . ARG A 1 116 ? 4.209 -1.395 4.682 1.00 91.50 116 ARG A C 1
ATOM 880 O O . ARG A 1 116 ? 4.241 -2.512 4.165 1.00 91.50 116 ARG A O 1
ATOM 887 N N . LEU A 1 117 ? 3.140 -0.595 4.609 1.00 93.94 117 LEU A N 1
ATOM 888 C CA . LEU A 1 117 ? 1.987 -0.928 3.780 1.00 93.94 117 LEU A CA 1
ATOM 889 C C . LEU A 1 117 ? 2.383 -0.886 2.307 1.00 93.94 117 LEU A C 1
ATOM 891 O O . LEU A 1 117 ? 2.922 0.101 1.806 1.00 93.94 117 LEU A O 1
ATOM 895 N N . LEU A 1 118 ? 2.094 -1.981 1.620 1.00 93.44 118 LEU A N 1
ATOM 896 C CA . LEU A 1 118 ? 2.446 -2.192 0.233 1.00 93.44 118 LEU A CA 1
ATOM 897 C C . LEU A 1 118 ? 1.242 -1.927 -0.662 1.00 93.44 118 LEU A C 1
ATOM 899 O O . LEU A 1 118 ? 0.136 -2.411 -0.423 1.00 93.44 118 LEU A O 1
ATOM 903 N N . ASN A 1 119 ? 1.499 -1.216 -1.752 1.00 91.38 119 ASN A N 1
ATOM 904 C CA . ASN A 1 119 ? 0.575 -1.075 -2.877 1.00 91.38 119 ASN A CA 1
ATOM 905 C C . ASN A 1 119 ? 1.082 -1.817 -4.124 1.00 91.38 119 ASN A C 1
ATOM 907 O O . ASN A 1 119 ? 0.319 -2.084 -5.054 1.00 91.38 119 ASN A O 1
ATOM 911 N N . SER A 1 120 ? 2.366 -2.171 -4.139 1.00 90.81 120 SER A N 1
ATOM 912 C CA . SER A 1 120 ? 3.029 -2.928 -5.192 1.00 90.81 120 SER A CA 1
ATOM 913 C C . SER A 1 120 ? 4.178 -3.760 -4.621 1.00 90.81 120 SER A C 1
ATOM 915 O O . SER A 1 120 ? 4.666 -3.496 -3.520 1.00 90.81 120 SER A O 1
ATOM 917 N N . VAL A 1 121 ? 4.602 -4.778 -5.367 1.00 91.69 121 VAL A N 1
ATOM 918 C CA . VAL A 1 121 ? 5.748 -5.633 -5.042 1.00 91.69 121 VAL A CA 1
ATOM 919 C C . VAL A 1 121 ? 6.624 -5.865 -6.263 1.00 91.69 121 VAL A C 1
ATOM 921 O O . VAL A 1 121 ? 6.133 -5.902 -7.395 1.00 91.69 121 VAL A O 1
ATOM 924 N N . GLN A 1 122 ? 7.915 -6.070 -6.000 1.00 86.88 122 GLN A N 1
ATOM 925 C CA . GLN A 1 122 ? 8.883 -6.464 -7.015 1.00 86.88 122 GLN A CA 1
ATOM 926 C C . GLN A 1 122 ? 9.015 -7.970 -7.067 1.00 86.88 122 GLN A C 1
ATOM 928 O O . GLN A 1 122 ? 9.404 -8.610 -6.090 1.00 86.88 122 GLN A O 1
ATOM 933 N N . VAL A 1 123 ? 8.729 -8.521 -8.237 1.00 85.38 123 VAL A N 1
ATOM 934 C CA . VAL A 1 123 ? 9.029 -9.904 -8.584 1.00 85.38 123 VAL A CA 1
ATOM 935 C C . VAL A 1 123 ? 10.356 -9.887 -9.337 1.00 85.38 123 VAL A C 1
ATOM 937 O O . VAL A 1 123 ? 10.503 -9.149 -10.307 1.00 85.38 123 VAL A O 1
ATOM 940 N N . ILE A 1 124 ? 11.346 -10.655 -8.878 1.00 81.69 124 ILE A N 1
ATOM 941 C CA . ILE A 1 124 ? 12.687 -10.695 -9.492 1.00 81.69 124 ILE A CA 1
ATOM 942 C C . ILE A 1 124 ? 13.010 -12.115 -9.943 1.00 81.69 124 ILE A C 1
ATOM 944 O O . ILE A 1 124 ? 13.156 -12.368 -11.132 1.00 81.69 124 ILE A O 1
ATOM 948 N N . ASP A 1 125 ? 13.127 -13.046 -9.003 1.00 79.75 125 ASP A N 1
ATOM 949 C CA . ASP A 1 125 ? 13.604 -14.406 -9.269 1.00 79.75 125 ASP A CA 1
ATOM 950 C C . ASP A 1 125 ? 12.901 -15.477 -8.419 1.00 79.75 125 ASP A C 1
ATOM 952 O O . ASP A 1 125 ? 13.358 -16.617 -8.329 1.00 79.75 125 ASP A O 1
ATOM 956 N N . LYS A 1 126 ? 11.784 -15.111 -7.785 1.00 83.75 126 LYS A N 1
ATOM 957 C CA . LYS A 1 126 ? 10.996 -15.981 -6.912 1.00 83.75 126 LYS A CA 1
ATOM 958 C C . LYS A 1 126 ? 9.573 -15.475 -6.748 1.00 83.75 126 LYS A C 1
ATOM 960 O O . LYS A 1 126 ? 9.288 -14.298 -6.979 1.00 83.75 126 LYS A O 1
ATOM 965 N N . ASP A 1 127 ? 8.726 -16.377 -6.272 1.00 91.25 127 ASP A N 1
ATOM 966 C CA . ASP A 1 127 ? 7.399 -16.045 -5.773 1.00 91.25 127 ASP A CA 1
ATOM 967 C C . ASP A 1 127 ? 7.472 -15.038 -4.621 1.00 91.25 127 ASP A C 1
ATOM 969 O O . ASP A 1 127 ? 8.408 -15.033 -3.813 1.00 91.25 127 ASP A O 1
ATOM 973 N N . VAL A 1 128 ? 6.443 -14.203 -4.530 1.00 94.12 128 VAL A N 1
ATOM 974 C CA . VAL A 1 128 ? 6.256 -13.227 -3.457 1.00 94.12 128 VAL A CA 1
ATOM 975 C C . VAL A 1 128 ? 5.020 -13.618 -2.660 1.00 94.12 128 VAL A C 1
ATOM 977 O O . VAL A 1 128 ? 4.024 -14.074 -3.212 1.00 94.12 128 VAL A O 1
ATOM 980 N N . THR A 1 129 ? 5.060 -13.437 -1.345 1.00 95.19 129 THR A N 1
ATOM 981 C CA . THR A 1 129 ? 3.871 -13.532 -0.492 1.00 95.19 129 THR A CA 1
ATOM 982 C C . THR A 1 129 ? 3.689 -12.212 0.230 1.00 95.19 129 THR A C 1
ATOM 984 O O . THR A 1 129 ? 4.645 -11.688 0.803 1.00 95.19 129 THR A O 1
ATOM 987 N N . VAL A 1 130 ? 2.473 -11.683 0.189 1.00 96.06 130 VAL A N 1
ATOM 988 C CA . VAL A 1 130 ? 2.052 -10.536 0.989 1.00 96.06 130 VAL A CA 1
ATOM 989 C C . VAL A 1 130 ? 1.041 -10.978 2.032 1.00 96.06 130 VAL A C 1
ATOM 991 O O . VAL A 1 130 ? 0.318 -11.953 1.834 1.00 96.06 130 VAL A O 1
ATOM 994 N N . TYR A 1 131 ? 1.006 -10.257 3.142 1.00 95.94 131 TYR A N 1
ATOM 995 C CA . TYR A 1 131 ? 0.270 -10.634 4.338 1.00 95.94 131 TYR A CA 1
ATOM 996 C C . TYR A 1 131 ? -0.736 -9.546 4.698 1.00 95.94 131 TYR A C 1
ATOM 998 O O . TYR A 1 131 ? -0.397 -8.363 4.661 1.00 95.94 131 TYR A O 1
ATOM 1006 N N . ALA A 1 132 ? -1.974 -9.924 5.002 1.00 95.88 132 ALA A N 1
ATOM 1007 C CA . ALA A 1 132 ? -2.994 -8.969 5.410 1.00 95.88 132 ALA A CA 1
ATOM 1008 C C . ALA A 1 132 ? -2.698 -8.442 6.816 1.00 95.88 132 ALA A C 1
ATOM 1010 O O . ALA A 1 132 ? -2.389 -9.209 7.727 1.00 95.88 132 ALA A O 1
ATOM 1011 N N . LEU A 1 133 ? -2.821 -7.132 6.989 1.00 95.94 133 LEU A N 1
ATOM 1012 C CA . LEU A 1 133 ? -2.745 -6.466 8.278 1.00 95.94 133 LEU A CA 1
ATOM 1013 C C . LEU A 1 133 ? -4.151 -6.062 8.718 1.00 95.94 133 LEU A C 1
ATOM 1015 O O . LEU A 1 133 ? -4.938 -5.565 7.907 1.00 95.94 133 LEU A O 1
ATOM 1019 N N . TRP A 1 134 ? -4.454 -6.260 9.996 1.00 97.00 134 TRP A N 1
ATOM 1020 C CA . TRP A 1 134 ? -5.805 -6.140 10.538 1.00 97.00 134 TRP A CA 1
ATOM 1021 C C . TRP A 1 134 ? -5.859 -5.149 11.696 1.00 97.00 134 TRP A C 1
ATOM 1023 O O . TRP A 1 134 ? -4.905 -5.019 12.464 1.00 97.00 134 TRP A O 1
ATOM 1033 N N . GLY A 1 135 ? -6.990 -4.467 11.846 1.00 96.88 135 GLY A N 1
ATOM 1034 C CA . GLY A 1 135 ? -7.259 -3.617 12.999 1.00 96.88 135 GLY A CA 1
ATOM 1035 C C . GLY A 1 135 ? -8.710 -3.693 13.441 1.00 96.88 135 GLY A C 1
ATOM 1036 O O . GLY A 1 135 ? -9.571 -4.099 12.667 1.00 96.88 135 GLY A O 1
ATOM 1037 N N . LEU A 1 136 ? -8.966 -3.329 14.693 1.00 97.44 136 LEU A N 1
ATOM 1038 C CA . LEU A 1 136 ? -10.319 -3.243 15.235 1.00 97.44 136 LEU A CA 1
ATOM 1039 C C . LEU A 1 136 ? -11.101 -2.126 14.540 1.00 97.44 136 LEU A C 1
ATOM 1041 O O . LEU A 1 136 ? -10.521 -1.101 14.185 1.00 97.44 136 LEU A O 1
ATOM 1045 N N . ASP A 1 137 ? -12.394 -2.353 14.359 1.00 97.19 137 ASP A N 1
ATOM 1046 C CA . ASP A 1 137 ? -13.386 -1.407 13.846 1.00 97.19 137 ASP A CA 1
ATOM 1047 C C . ASP A 1 137 ? -14.548 -1.355 14.849 1.00 97.19 137 ASP A C 1
ATOM 1049 O O . ASP A 1 137 ? -15.584 -2.001 14.696 1.00 97.19 137 ASP A O 1
ATOM 1053 N N . GLU A 1 138 ? -14.338 -0.660 15.965 1.00 95.50 138 GLU A N 1
ATOM 1054 C CA . GLU A 1 138 ? -15.270 -0.635 17.094 1.00 95.50 138 GLU A CA 1
ATOM 1055 C C . GLU A 1 138 ? -16.586 0.073 16.753 1.00 95.50 138 GLU A C 1
ATOM 1057 O O . GLU A 1 138 ? -17.612 -0.201 17.382 1.00 95.50 138 GLU A O 1
ATOM 1062 N N . ASN A 1 139 ? -16.574 0.975 15.767 1.00 94.75 139 ASN A N 1
ATOM 1063 C CA . ASN A 1 139 ? -17.758 1.717 15.335 1.00 94.75 139 ASN A CA 1
ATOM 1064 C C . ASN A 1 139 ? -18.468 1.104 14.111 1.00 94.75 139 ASN A C 1
ATOM 1066 O O . ASN A 1 139 ? -19.562 1.558 13.764 1.00 94.75 139 ASN A O 1
ATOM 1070 N N . GLY A 1 140 ? -17.897 0.060 13.503 1.00 93.75 140 GLY A N 1
ATOM 1071 C CA . GLY A 1 140 ? -18.497 -0.705 12.413 1.00 93.75 140 GLY A CA 1
ATOM 1072 C C . GLY A 1 140 ? -18.587 0.060 11.092 1.00 93.75 140 GLY A C 1
ATOM 1073 O O . GLY A 1 140 ? -19.499 -0.198 10.301 1.00 93.75 140 GLY A O 1
ATOM 1074 N N . ASN A 1 141 ? -17.703 1.032 10.855 1.00 93.81 141 ASN A N 1
ATOM 1075 C CA . ASN A 1 141 ? -17.717 1.849 9.638 1.00 93.81 141 ASN A CA 1
ATOM 1076 C C . ASN A 1 141 ? -16.930 1.215 8.469 1.00 93.81 141 ASN A C 1
ATOM 1078 O O . ASN A 1 141 ? -16.917 1.763 7.362 1.00 93.81 141 ASN A O 1
ATOM 1082 N N . GLY A 1 142 ? -16.301 0.057 8.689 1.00 92.62 142 GLY A N 1
ATOM 1083 C CA . GLY A 1 142 ? -15.495 -0.673 7.714 1.00 92.62 142 GLY A CA 1
ATOM 1084 C C . GLY A 1 142 ? -14.054 -0.169 7.577 1.00 92.62 142 GLY A C 1
ATOM 1085 O O . GLY A 1 142 ? -13.335 -0.618 6.678 1.00 92.62 142 GLY A O 1
ATOM 1086 N N . VAL A 1 143 ? -13.621 0.761 8.429 1.00 93.31 143 VAL A N 1
ATOM 1087 C CA . VAL A 1 143 ? -12.262 1.303 8.510 1.00 93.31 143 VAL A CA 1
ATOM 1088 C C . VAL A 1 143 ? -11.713 0.990 9.892 1.00 93.31 143 VAL A C 1
ATOM 1090 O O . VAL A 1 143 ? -12.337 1.282 10.900 1.00 93.31 143 VAL A O 1
ATOM 1093 N N . ALA A 1 144 ? -10.511 0.417 9.948 1.00 96.00 144 ALA A N 1
ATOM 1094 C CA . ALA A 1 144 ? -9.885 0.141 11.233 1.00 96.00 144 ALA A CA 1
ATOM 1095 C C . ALA A 1 144 ? -9.671 1.447 12.016 1.00 96.00 144 ALA A C 1
ATOM 1097 O O . ALA A 1 144 ? -9.104 2.401 11.479 1.00 96.00 144 ALA A O 1
ATOM 1098 N N . ASP A 1 145 ? -10.018 1.466 13.301 1.00 96.00 145 ASP A N 1
ATOM 1099 C CA . ASP A 1 145 ? -9.931 2.648 14.164 1.00 96.00 145 ASP A CA 1
ATOM 1100 C C . ASP A 1 145 ? -8.502 3.201 14.250 1.00 96.00 145 ASP A C 1
ATOM 1102 O O . ASP A 1 145 ? -8.271 4.397 14.427 1.00 96.00 145 ASP A O 1
ATOM 1106 N N . VAL A 1 146 ? -7.503 2.327 14.096 1.00 95.44 146 VAL A N 1
ATOM 1107 C CA . VAL A 1 146 ? -6.086 2.710 14.056 1.00 95.44 146 VAL A CA 1
ATOM 1108 C C . VAL A 1 146 ? -5.731 3.557 12.826 1.00 95.44 146 VAL A C 1
ATOM 1110 O O . VAL A 1 146 ? -4.701 4.230 12.827 1.00 95.44 146 VAL A O 1
ATOM 1113 N N . LEU A 1 147 ? -6.565 3.574 11.787 1.00 95.19 147 LEU A N 1
ATOM 1114 C CA . LEU A 1 147 ? -6.425 4.438 10.613 1.00 95.19 147 LEU A CA 1
ATOM 1115 C C . LEU A 1 147 ? -7.250 5.722 10.714 1.00 95.19 147 LEU A C 1
ATOM 1117 O O . LEU A 1 147 ? -7.052 6.628 9.905 1.00 95.19 147 LEU A O 1
ATOM 1121 N N . GLU A 1 148 ? -8.132 5.844 11.705 1.00 93.44 148 GLU A N 1
ATOM 1122 C CA . GLU A 1 148 ? -8.888 7.075 11.903 1.00 93.44 148 GLU A CA 1
ATOM 1123 C C . GLU A 1 148 ? -7.960 8.256 12.206 1.00 93.44 148 GLU A C 1
ATOM 1125 O O . GLU A 1 148 ? -6.902 8.117 12.836 1.00 93.44 148 GLU A O 1
ATOM 1130 N N . ASN A 1 149 ? -8.380 9.437 11.744 1.00 93.50 149 ASN A N 1
ATOM 1131 C CA . ASN A 1 149 ? -7.628 10.692 11.816 1.00 93.50 149 ASN A CA 1
ATOM 1132 C C . ASN A 1 149 ? -6.250 10.627 11.137 1.00 93.50 149 ASN A C 1
ATOM 1134 O O . ASN A 1 149 ? -5.320 11.331 11.533 1.00 93.50 149 ASN A O 1
ATOM 1138 N N . LYS A 1 150 ? -6.098 9.776 10.117 1.00 94.94 150 LYS A N 1
ATOM 1139 C CA . LYS A 1 150 ? -4.888 9.688 9.297 1.00 94.94 150 LYS A CA 1
ATOM 1140 C C . LYS A 1 150 ? -5.246 9.744 7.819 1.00 94.94 150 LYS A C 1
ATOM 1142 O O . LYS A 1 150 ? -6.260 9.204 7.389 1.00 94.94 150 LYS A O 1
ATOM 1147 N N . ALA A 1 151 ? -4.371 10.363 7.044 1.00 96.00 151 ALA A N 1
ATOM 1148 C CA . ALA A 1 151 ? -4.341 10.265 5.598 1.00 96.00 151 ALA A CA 1
ATOM 1149 C C . ALA A 1 151 ? -3.057 9.546 5.175 1.00 96.00 151 ALA A C 1
ATOM 1151 O O . ALA A 1 151 ? -1.957 9.915 5.591 1.00 96.00 151 ALA A O 1
ATOM 1152 N N . LEU A 1 152 ? -3.201 8.521 4.340 1.00 95.25 152 LEU A N 1
ATOM 1153 C CA . LEU A 1 152 ? -2.094 7.830 3.693 1.00 95.25 152 LEU A CA 1
ATOM 1154 C C . LEU A 1 152 ? -1.852 8.459 2.324 1.00 95.25 152 LEU A C 1
ATOM 1156 O O . LEU A 1 152 ? -2.683 8.353 1.419 1.00 95.25 152 LEU A O 1
ATOM 1160 N N . LEU A 1 153 ? -0.707 9.120 2.187 1.00 96.81 153 LEU A N 1
ATOM 1161 C CA . LEU A 1 153 ? -0.250 9.701 0.935 1.00 96.81 153 LEU A CA 1
ATOM 1162 C C . LEU A 1 153 ? 0.766 8.758 0.304 1.00 96.81 153 LEU A C 1
ATOM 1164 O O . LEU A 1 153 ? 1.862 8.562 0.830 1.00 96.81 153 LEU A O 1
ATOM 1168 N N . VAL A 1 154 ? 0.378 8.150 -0.810 1.00 95.19 154 VAL A N 1
ATOM 1169 C CA . VAL A 1 154 ? 1.205 7.191 -1.541 1.00 95.19 154 VAL A CA 1
ATOM 1170 C C . VAL A 1 154 ? 1.911 7.918 -2.675 1.00 95.19 154 VAL A C 1
ATOM 1172 O O . VAL A 1 154 ? 1.272 8.542 -3.516 1.00 95.19 154 VAL A O 1
ATOM 1175 N N . PHE A 1 155 ? 3.229 7.813 -2.727 1.00 96.44 155 PHE A N 1
ATOM 1176 C CA . PHE A 1 155 ? 4.040 8.290 -3.833 1.00 96.44 155 PHE A CA 1
ATOM 1177 C C . PHE A 1 155 ? 4.495 7.094 -4.662 1.00 96.44 155 PHE A C 1
ATOM 1179 O O . PHE A 1 155 ? 5.016 6.116 -4.120 1.00 96.44 155 PHE A O 1
ATOM 1186 N N . ARG A 1 156 ? 4.319 7.184 -5.979 1.00 95.00 156 ARG A N 1
ATOM 1187 C CA . ARG A 1 156 ? 4.668 6.138 -6.946 1.00 95.00 156 ARG A CA 1
ATOM 1188 C C . ARG A 1 156 ? 5.581 6.691 -8.029 1.00 95.00 156 ARG A C 1
ATOM 1190 O O . ARG A 1 156 ? 5.372 7.811 -8.478 1.00 95.00 156 ARG A O 1
ATOM 1197 N N . VAL A 1 157 ? 6.541 5.890 -8.492 1.00 95.38 157 VAL A N 1
ATOM 1198 C CA . VAL A 1 157 ? 7.314 6.190 -9.709 1.00 95.38 157 VAL A CA 1
ATOM 1199 C C . VAL A 1 157 ? 6.927 5.219 -10.817 1.00 95.38 157 VAL A C 1
ATOM 1201 O O . VAL A 1 157 ? 6.964 4.005 -10.631 1.00 95.38 157 VAL A O 1
ATOM 1204 N N . VAL A 1 158 ? 6.592 5.751 -11.989 1.00 91.94 158 VAL A N 1
ATOM 1205 C CA . VAL A 1 158 ? 6.324 4.986 -13.211 1.00 91.94 158 VAL A CA 1
ATOM 1206 C C . VAL A 1 158 ? 7.440 5.251 -14.216 1.00 91.94 158 VAL A C 1
ATOM 1208 O O . VAL A 1 158 ? 7.846 6.392 -14.428 1.00 91.94 158 VAL A O 1
ATOM 1211 N N . ASN A 1 159 ? 7.943 4.183 -14.842 1.00 89.69 159 ASN A N 1
ATOM 1212 C CA . ASN A 1 159 ? 9.061 4.225 -15.795 1.00 89.69 159 ASN A CA 1
ATOM 1213 C C . ASN A 1 159 ? 10.367 4.808 -15.223 1.00 89.69 159 ASN A C 1
ATOM 1215 O O . ASN A 1 159 ? 11.187 5.375 -15.946 1.00 89.69 159 ASN A O 1
ATOM 1219 N N . GLY A 1 160 ? 10.582 4.638 -13.923 1.00 91.25 160 GLY A N 1
ATOM 1220 C CA . GLY A 1 160 ? 11.786 5.082 -13.241 1.00 91.25 160 GLY A CA 1
ATOM 1221 C C . GLY A 1 160 ? 11.997 4.378 -11.908 1.00 91.25 160 GLY A C 1
ATOM 1222 O O . GLY A 1 160 ? 11.324 3.399 -11.579 1.00 91.25 160 GLY A O 1
ATOM 1223 N N . THR A 1 161 ? 12.937 4.917 -11.143 1.00 93.56 161 THR A N 1
ATOM 1224 C CA . THR A 1 161 ? 13.268 4.523 -9.773 1.00 93.56 161 THR A CA 1
ATOM 1225 C C . THR A 1 161 ? 13.280 5.735 -8.855 1.00 93.56 161 THR A C 1
ATOM 1227 O O . THR A 1 161 ? 13.386 6.883 -9.300 1.00 93.56 161 THR A O 1
ATOM 1230 N N . TRP A 1 162 ? 13.209 5.485 -7.551 1.00 96.19 162 TRP A N 1
ATOM 1231 C CA . TRP A 1 162 ? 13.546 6.496 -6.554 1.00 96.19 162 TRP A CA 1
ATOM 1232 C C . TRP A 1 162 ? 15.029 6.877 -6.619 1.00 96.19 162 TRP A C 1
ATOM 1234 O O . TRP A 1 162 ? 15.845 6.194 -7.237 1.00 96.19 162 TRP A O 1
ATOM 1244 N N . ALA A 1 163 ? 15.407 7.951 -5.922 1.00 96.56 163 ALA A N 1
ATOM 1245 C CA . ALA A 1 163 ? 16.798 8.402 -5.851 1.00 96.56 163 ALA A CA 1
ATOM 1246 C C . ALA A 1 163 ? 17.779 7.303 -5.392 1.00 96.56 163 ALA A C 1
ATOM 1248 O O . ALA A 1 163 ? 18.908 7.230 -5.890 1.00 96.56 163 ALA A O 1
ATOM 1249 N N . ASP A 1 164 ? 17.327 6.431 -4.487 1.00 94.25 164 ASP A N 1
ATOM 1250 C CA . ASP A 1 164 ? 18.060 5.278 -3.948 1.00 94.25 164 ASP A CA 1
ATOM 1251 C C . ASP A 1 164 ? 18.070 4.044 -4.881 1.00 94.25 164 ASP A C 1
ATOM 1253 O O . ASP A 1 164 ? 18.744 3.061 -4.586 1.00 94.25 164 ASP A O 1
ATOM 1257 N N . GLY A 1 165 ? 17.374 4.097 -6.022 1.00 90.06 165 GLY A N 1
ATOM 1258 C CA . GLY A 1 165 ? 17.269 3.005 -6.992 1.00 90.06 165 GLY A CA 1
ATOM 1259 C C . GLY A 1 165 ? 16.162 1.986 -6.700 1.00 90.06 165 GLY A C 1
ATOM 1260 O O . GLY A 1 165 ? 15.992 1.049 -7.476 1.00 90.06 165 GLY A O 1
ATOM 1261 N N . SER A 1 166 ? 15.397 2.140 -5.617 1.00 88.94 166 SER A N 1
ATOM 1262 C CA . SER A 1 166 ? 14.271 1.252 -5.309 1.00 88.94 166 SER A CA 1
ATOM 1263 C C . SER A 1 166 ? 13.050 1.521 -6.203 1.00 88.94 166 SER A C 1
ATOM 1265 O O . SER A 1 166 ? 12.909 2.598 -6.788 1.00 88.94 166 SER A O 1
ATOM 1267 N N . HIS A 1 167 ? 12.159 0.526 -6.309 1.00 82.62 167 HIS A N 1
ATOM 1268 C CA . HIS A 1 167 ? 10.990 0.562 -7.197 1.00 82.62 167 HIS A CA 1
ATOM 1269 C C . HIS A 1 167 ? 9.626 0.555 -6.474 1.00 82.62 167 HIS A C 1
ATOM 1271 O O . HIS A 1 167 ? 8.604 0.753 -7.129 1.00 82.62 167 HIS A O 1
ATOM 1277 N N . GLY A 1 168 ? 9.570 0.296 -5.162 1.00 86.88 168 GLY A N 1
ATOM 1278 C CA . GLY A 1 168 ? 8.309 0.176 -4.412 1.00 86.88 168 GLY A CA 1
ATOM 1279 C C . GLY A 1 168 ? 7.700 1.526 -4.038 1.00 86.88 168 GLY A C 1
ATOM 1280 O O . GLY A 1 168 ? 8.436 2.481 -3.824 1.00 86.88 168 GLY A O 1
ATOM 1281 N N . ASP A 1 169 ? 6.375 1.609 -3.940 1.00 93.19 169 ASP A N 1
ATOM 1282 C CA . ASP A 1 169 ? 5.699 2.846 -3.527 1.00 93.19 169 ASP A CA 1
ATOM 1283 C C . ASP A 1 169 ? 6.159 3.300 -2.128 1.00 93.19 169 ASP A C 1
ATOM 1285 O O . ASP A 1 169 ? 6.463 2.475 -1.262 1.00 93.19 169 ASP A O 1
ATOM 1289 N N . LYS A 1 170 ? 6.201 4.616 -1.899 1.00 93.12 170 LYS A N 1
ATOM 1290 C CA . LYS A 1 170 ? 6.514 5.215 -0.593 1.00 93.12 170 LYS A CA 1
ATOM 1291 C C . LYS A 1 170 ? 5.239 5.772 0.024 1.00 93.12 170 LYS A C 1
ATOM 1293 O O . LYS A 1 170 ? 4.484 6.455 -0.660 1.00 93.12 170 LYS A O 1
ATOM 1298 N N . THR A 1 171 ? 5.017 5.519 1.308 1.00 94.31 171 THR A N 1
ATOM 1299 C CA . THR A 1 171 ? 3.827 5.998 2.023 1.00 94.31 171 THR A CA 1
ATOM 1300 C C . THR A 1 171 ? 4.230 7.008 3.087 1.00 94.31 171 THR A C 1
ATOM 1302 O O . THR A 1 171 ? 5.074 6.715 3.933 1.00 94.31 171 THR A O 1
ATOM 1305 N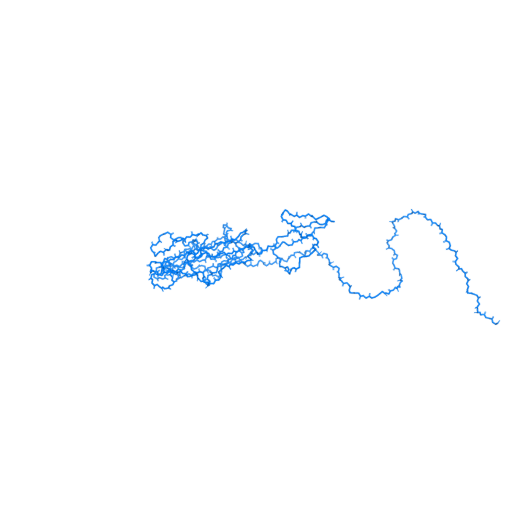 N . VAL A 1 172 ? 3.598 8.179 3.063 1.00 95.81 172 VAL A N 1
ATOM 1306 C CA . VAL A 1 172 ? 3.678 9.195 4.115 1.00 95.81 172 VAL A CA 1
ATOM 1307 C C . VAL A 1 172 ? 2.349 9.225 4.855 1.00 95.81 172 VAL A C 1
ATOM 1309 O O . VAL A 1 172 ? 1.282 9.255 4.242 1.00 95.81 172 VAL A O 1
ATOM 1312 N N . VAL A 1 173 ? 2.417 9.209 6.183 1.00 95.25 173 VAL A N 1
ATOM 1313 C CA . VAL A 1 173 ? 1.243 9.319 7.050 1.00 95.25 173 VAL A CA 1
ATOM 1314 C C . VAL A 1 173 ? 1.096 10.768 7.477 1.00 95.25 173 VAL A C 1
ATOM 1316 O O . VAL A 1 173 ? 1.992 11.325 8.105 1.00 95.25 173 VAL A O 1
ATOM 1319 N N . VAL A 1 174 ? -0.055 11.357 7.184 1.00 96.69 174 VAL A N 1
ATOM 1320 C CA . VAL A 1 174 ? -0.420 12.692 7.653 1.00 96.69 174 VAL A CA 1
ATOM 1321 C C . VAL A 1 174 ? -1.491 12.549 8.726 1.00 96.69 174 VAL A C 1
ATOM 1323 O O . VAL A 1 174 ? -2.518 11.912 8.497 1.00 96.69 174 VAL A O 1
ATOM 1326 N N . LEU A 1 175 ? -1.255 13.128 9.903 1.00 95.44 175 LEU A N 1
ATOM 1327 C CA . LEU A 1 175 ? -2.269 13.211 10.953 1.00 95.44 175 LEU A CA 1
ATOM 1328 C C . LEU A 1 175 ? -3.309 14.271 10.581 1.00 95.44 175 LEU A C 1
ATOM 1330 O O . LEU A 1 175 ? -2.958 15.337 10.071 1.00 95.44 175 LEU A O 1
ATOM 1334 N N . LEU A 1 176 ? -4.578 13.959 10.827 1.00 96.88 176 LEU A N 1
ATOM 1335 C CA . LEU A 1 176 ? -5.706 14.841 10.561 1.00 96.88 176 LEU A CA 1
ATOM 1336 C C . LEU A 1 176 ? -6.264 15.380 11.880 1.00 96.88 176 LEU A C 1
ATOM 1338 O O . LEU A 1 176 ? -6.693 14.613 12.740 1.00 96.88 176 LEU A O 1
ATOM 1342 N N . GLU A 1 177 ? -6.310 16.700 12.003 1.00 95.62 177 GLU A N 1
ATOM 1343 C CA . GLU A 1 177 ? -7.008 17.432 13.058 1.00 95.62 177 GLU A CA 1
ATOM 1344 C C . GLU A 1 177 ? -8.230 18.107 12.425 1.00 95.62 177 GLU A C 1
ATOM 1346 O O . GLU A 1 177 ? -8.115 18.779 11.399 1.00 95.62 177 GLU A O 1
ATOM 1351 N N . ASP A 1 178 ? -9.425 17.847 12.963 1.00 94.25 178 ASP A N 1
ATOM 1352 C CA . ASP A 1 178 ? -10.703 18.306 12.392 1.00 94.25 178 ASP A CA 1
ATOM 1353 C C . ASP A 1 178 ? -10.859 17.991 10.887 1.00 94.25 178 ASP A C 1
ATOM 1355 O O . ASP A 1 178 ? -11.380 18.778 10.093 1.00 94.25 178 ASP A O 1
ATOM 1359 N N . GLY A 1 179 ? -10.372 16.811 10.485 1.00 95.25 179 GLY A N 1
ATOM 1360 C CA . GLY A 1 179 ? -10.427 16.323 9.105 1.00 95.25 179 GLY A CA 1
ATOM 1361 C C . GLY A 1 179 ? -9.404 16.957 8.157 1.00 95.25 179 GLY A C 1
ATOM 1362 O O . GLY A 1 179 ? -9.503 16.749 6.949 1.00 95.25 179 GLY A O 1
ATOM 1363 N N . LYS A 1 180 ? -8.431 17.720 8.670 1.00 97.19 180 LYS A N 1
ATOM 1364 C CA . LYS A 1 180 ? -7.392 18.378 7.869 1.00 97.19 180 LYS A CA 1
ATOM 1365 C C . LYS A 1 180 ? -5.991 18.087 8.387 1.00 97.19 180 LYS A C 1
ATOM 1367 O O . LYS A 1 180 ? -5.752 18.044 9.585 1.00 97.19 180 LYS A O 1
ATOM 1372 N N . GLY A 1 181 ? -5.044 17.949 7.472 1.00 97.69 181 GLY A N 1
ATOM 1373 C CA . GLY A 1 181 ? -3.632 17.737 7.764 1.00 97.69 181 GLY A CA 1
ATOM 1374 C C . GLY A 1 181 ? -2.732 18.442 6.757 1.00 97.69 181 GLY A C 1
ATOM 1375 O O . GLY A 1 181 ? -3.195 19.028 5.778 1.00 97.69 181 GLY A O 1
ATOM 1376 N N . THR A 1 182 ? -1.426 18.396 7.006 1.00 98.12 182 THR A N 1
ATOM 1377 C CA . THR A 1 182 ? -0.421 19.064 6.168 1.00 98.12 182 THR A CA 1
ATOM 1378 C C . THR A 1 182 ? 0.666 18.077 5.767 1.00 98.12 182 THR A C 1
ATOM 1380 O O . THR A 1 182 ? 1.274 17.447 6.629 1.00 98.12 182 THR A O 1
ATOM 1383 N N . LEU A 1 183 ? 0.931 17.966 4.464 1.00 98.25 183 LEU A N 1
ATOM 1384 C CA . LEU A 1 183 ? 2.107 17.275 3.941 1.00 98.25 183 LEU A CA 1
ATOM 1385 C C . LEU A 1 183 ? 3.323 18.206 4.035 1.00 98.25 183 LEU A C 1
ATOM 1387 O O . LEU A 1 183 ? 3.300 19.315 3.499 1.00 98.25 183 LEU A O 1
ATOM 1391 N N . SER A 1 184 ? 4.395 17.761 4.692 1.00 97.62 184 SER A N 1
ATOM 1392 C CA . SER A 1 184 ? 5.646 18.520 4.731 1.00 97.62 184 SER A CA 1
ATOM 1393 C C . SER A 1 184 ? 6.324 18.519 3.364 1.00 97.62 184 SER A C 1
ATOM 1395 O O . SER A 1 184 ? 6.429 17.483 2.710 1.00 97.62 184 SER A O 1
ATOM 1397 N N . ASN A 1 185 ? 6.892 19.658 2.963 1.00 97.31 185 ASN A N 1
ATOM 1398 C CA . ASN A 1 185 ? 7.694 19.740 1.741 1.00 97.31 185 ASN A CA 1
ATOM 1399 C C . ASN A 1 185 ? 8.931 18.823 1.776 1.00 97.31 185 ASN A C 1
ATOM 1401 O O . ASN A 1 185 ? 9.409 18.400 0.730 1.00 97.31 185 ASN A O 1
ATOM 1405 N N . ALA A 1 186 ? 9.448 18.500 2.967 1.00 97.12 186 ALA A N 1
ATOM 1406 C CA . ALA A 1 186 ? 10.564 17.565 3.117 1.00 97.12 186 ALA A CA 1
ATOM 1407 C C . ALA A 1 186 ? 10.163 16.101 2.862 1.00 97.12 186 ALA A C 1
ATOM 1409 O O . ALA A 1 186 ? 11.019 15.294 2.505 1.00 97.12 186 ALA A O 1
ATOM 1410 N N . ASP A 1 187 ? 8.877 15.776 3.022 1.00 97.00 187 ASP A N 1
ATOM 1411 C CA . ASP A 1 187 ? 8.352 14.425 2.817 1.00 97.00 187 ASP A CA 1
ATOM 1412 C C . ASP A 1 187 ? 8.004 14.160 1.346 1.00 97.00 187 ASP A C 1
ATOM 1414 O O . ASP A 1 187 ? 7.797 13.009 0.963 1.00 97.00 187 ASP A O 1
ATOM 1418 N N . VAL A 1 188 ? 7.967 15.203 0.504 1.00 97.75 188 VAL A N 1
ATOM 1419 C CA . VAL A 1 188 ? 7.797 15.060 -0.946 1.00 97.75 188 VAL A CA 1
ATOM 1420 C C . VAL A 1 188 ? 9.080 14.464 -1.533 1.00 97.75 188 VAL A C 1
ATOM 1422 O O . VAL A 1 188 ? 10.132 15.114 -1.493 1.00 97.75 188 VAL A O 1
ATOM 1425 N N . PRO A 1 189 ? 9.041 13.247 -2.109 1.00 97.31 189 PRO A N 1
ATOM 1426 C CA . PRO A 1 189 ? 10.245 12.632 -2.646 1.00 97.31 189 PRO A CA 1
ATOM 1427 C C . PRO A 1 189 ? 10.826 13.443 -3.811 1.00 97.31 189 PRO A C 1
ATOM 1429 O O . PRO A 1 189 ? 10.101 14.030 -4.614 1.00 97.31 189 PRO A O 1
ATOM 1432 N N . THR A 1 190 ? 12.151 13.441 -3.929 1.00 96.75 190 THR A N 1
ATOM 1433 C CA . THR A 1 190 ? 12.881 14.118 -5.009 1.00 96.75 190 THR A CA 1
ATOM 1434 C C . THR A 1 190 ? 14.015 13.239 -5.534 1.00 96.75 190 THR A C 1
ATOM 1436 O O . THR A 1 190 ? 14.363 12.218 -4.937 1.00 96.75 190 THR A O 1
ATOM 1439 N N . GLY A 1 191 ? 14.594 13.619 -6.677 1.00 96.81 191 GLY A N 1
ATOM 1440 C CA . GLY A 1 191 ? 15.767 12.939 -7.236 1.00 96.81 191 GLY A CA 1
ATOM 1441 C C . GLY A 1 191 ? 15.480 11.576 -7.869 1.00 96.81 191 GLY A C 1
ATOM 1442 O O . GLY A 1 191 ? 16.402 10.770 -8.000 1.00 96.81 191 GLY A O 1
ATOM 1443 N N . MET A 1 192 ? 14.227 11.312 -8.251 1.00 97.56 192 MET A N 1
ATOM 1444 C CA . MET A 1 192 ? 13.838 10.151 -9.053 1.00 97.56 192 MET A CA 1
ATOM 1445 C C . MET A 1 192 ? 14.712 10.052 -10.310 1.00 97.56 192 MET A C 1
ATOM 1447 O O . MET A 1 192 ? 15.228 11.058 -10.812 1.00 97.56 192 MET A O 1
ATOM 1451 N N . LYS A 1 193 ? 14.883 8.832 -10.824 1.00 95.19 193 LYS A N 1
ATOM 1452 C CA . LYS A 1 193 ? 15.728 8.546 -11.990 1.00 95.19 193 LYS A CA 1
ATOM 1453 C C . LYS A 1 193 ? 14.926 7.811 -13.064 1.00 95.19 193 LYS A C 1
ATOM 1455 O O . LYS A 1 193 ? 14.225 6.858 -12.721 1.00 95.19 193 LYS A O 1
ATOM 1460 N N . PRO A 1 194 ? 15.036 8.195 -14.348 1.00 93.94 194 PRO A N 1
ATOM 1461 C CA . PRO A 1 194 ? 14.350 7.490 -15.421 1.00 93.94 194 PRO A CA 1
ATOM 1462 C C . PRO A 1 194 ? 14.937 6.095 -15.632 1.00 93.94 194 PRO A C 1
ATOM 1464 O O . PRO A 1 194 ? 16.143 5.879 -15.483 1.00 93.94 194 PRO A O 1
ATOM 1467 N N . ASN A 1 195 ? 14.090 5.163 -16.062 1.00 84.94 195 ASN A N 1
ATOM 1468 C CA . ASN A 1 195 ? 14.552 3.919 -16.664 1.00 84.94 195 ASN A CA 1
ATOM 1469 C C . ASN A 1 195 ? 15.173 4.197 -18.044 1.00 84.94 195 ASN A C 1
ATOM 1471 O O . ASN A 1 195 ? 14.983 5.258 -18.643 1.00 84.94 195 ASN A O 1
ATOM 1475 N N . GLN A 1 196 ? 15.901 3.219 -18.583 1.00 85.44 196 GLN A N 1
ATOM 1476 C CA . GLN A 1 196 ? 16.458 3.322 -19.930 1.00 85.44 196 GLN A CA 1
ATOM 1477 C C . GLN A 1 196 ? 15.354 3.623 -20.960 1.00 85.44 196 GLN A C 1
ATOM 1479 O O . GLN A 1 196 ? 14.313 2.972 -20.955 1.00 85.44 196 GLN A O 1
ATOM 1484 N N . ASN A 1 197 ? 15.613 4.573 -21.865 1.00 86.25 197 ASN A N 1
ATOM 1485 C CA . ASN A 1 197 ? 14.679 5.055 -22.895 1.00 86.25 197 ASN A CA 1
ATOM 1486 C C . ASN A 1 197 ? 13.470 5.848 -22.373 1.00 86.25 197 ASN A C 1
ATOM 1488 O O . ASN A 1 197 ? 12.519 6.051 -23.124 1.00 86.25 197 ASN A O 1
ATOM 1492 N N . TYR A 1 198 ? 13.509 6.332 -21.133 1.00 89.69 198 TYR A N 1
ATOM 1493 C CA . TYR A 1 198 ? 12.519 7.263 -20.598 1.00 89.69 198 TYR A CA 1
ATOM 1494 C C . TYR A 1 198 ? 13.182 8.585 -20.195 1.00 89.69 198 TYR A C 1
ATOM 1496 O O . TYR A 1 198 ? 14.371 8.633 -19.882 1.00 89.69 198 TYR A O 1
ATOM 1504 N N . THR A 1 199 ? 12.439 9.686 -20.263 1.00 93.69 199 THR A N 1
ATOM 1505 C CA . THR A 1 199 ? 12.912 11.036 -19.921 1.00 93.69 199 THR A CA 1
ATOM 1506 C C . THR A 1 199 ? 11.735 11.927 -19.504 1.00 93.69 199 THR A C 1
ATOM 1508 O O . THR A 1 199 ? 10.620 11.436 -19.372 1.00 93.69 199 THR A O 1
ATOM 1511 N N . ASN A 1 200 ? 11.970 13.216 -19.248 1.00 93.44 200 ASN A N 1
ATOM 1512 C CA . ASN A 1 200 ? 10.936 14.204 -18.897 1.00 93.44 200 ASN A CA 1
ATOM 1513 C C . ASN A 1 200 ? 10.079 13.811 -17.677 1.00 93.44 200 ASN A C 1
ATOM 1515 O O . ASN A 1 200 ? 8.855 13.718 -17.746 1.00 93.44 200 ASN A O 1
ATOM 1519 N N . GLY A 1 201 ? 10.740 13.582 -16.542 1.00 95.75 201 GLY A N 1
ATOM 1520 C CA . GLY A 1 201 ? 10.061 13.233 -15.297 1.00 95.75 201 GLY A CA 1
ATOM 1521 C C . GLY A 1 201 ? 9.170 14.363 -14.779 1.00 95.75 201 GLY A C 1
ATOM 1522 O O . GLY A 1 201 ? 9.631 15.499 -14.641 1.00 95.75 201 GLY A O 1
ATOM 1523 N N . HIS A 1 202 ? 7.921 14.052 -14.449 1.00 96.44 202 HIS A N 1
ATOM 1524 C CA . HIS A 1 202 ? 6.975 15.002 -13.871 1.00 96.44 202 HIS A CA 1
ATOM 1525 C C . HIS A 1 202 ? 5.961 14.307 -12.960 1.00 96.44 202 HIS A C 1
ATOM 1527 O O . HIS A 1 202 ? 5.742 13.102 -13.057 1.00 96.44 202 HIS A O 1
ATOM 1533 N N . TRP A 1 203 ? 5.351 15.078 -12.061 1.00 97.75 203 TRP A N 1
ATOM 1534 C CA . TRP A 1 203 ? 4.203 14.616 -11.285 1.00 97.75 203 TRP A CA 1
ATOM 1535 C C . TRP A 1 203 ? 2.927 14.701 -12.126 1.00 97.75 203 TRP A C 1
ATOM 1537 O O . TRP A 1 203 ? 2.735 15.680 -12.847 1.00 97.75 203 TRP A O 1
ATOM 1547 N N . ASP A 1 204 ? 2.045 13.714 -11.987 1.00 96.62 204 ASP A N 1
ATOM 1548 C CA . ASP A 1 204 ? 0.669 13.751 -12.495 1.00 96.62 204 ASP A CA 1
ATOM 1549 C C . ASP A 1 204 ? -0.130 14.919 -11.896 1.00 96.62 204 ASP A C 1
ATOM 1551 O O . ASP A 1 204 ? -0.863 15.616 -12.597 1.00 96.62 204 ASP A O 1
ATOM 1555 N N . GLN A 1 205 ? 0.080 15.169 -10.608 1.00 96.06 205 GLN A N 1
ATOM 1556 C CA . GLN A 1 205 ? -0.401 16.314 -9.859 1.00 96.06 205 GLN A CA 1
ATOM 1557 C C . GLN A 1 205 ? 0.702 16.774 -8.904 1.00 96.06 205 GLN A C 1
ATOM 1559 O O . GLN A 1 205 ? 1.271 15.970 -8.167 1.00 96.06 205 GLN A O 1
ATOM 1564 N N . THR A 1 206 ? 0.988 18.078 -8.872 1.00 95.69 206 THR A N 1
ATOM 1565 C CA . THR A 1 206 ? 1.932 18.640 -7.897 1.00 95.69 206 THR A CA 1
ATOM 1566 C C . THR A 1 206 ? 1.476 18.305 -6.471 1.00 95.69 206 THR A C 1
ATOM 1568 O O . THR A 1 206 ? 0.352 18.672 -6.116 1.00 95.69 206 THR A O 1
ATOM 1571 N N . PRO A 1 207 ? 2.323 17.657 -5.646 1.00 97.56 207 PRO A N 1
ATOM 1572 C CA . PRO A 1 207 ? 1.999 17.396 -4.249 1.00 97.56 207 PRO A CA 1
ATOM 1573 C C . PRO A 1 207 ? 1.654 18.681 -3.494 1.00 97.56 207 PRO A C 1
ATOM 1575 O O . PRO A 1 207 ? 2.452 19.619 -3.462 1.00 97.56 207 PRO A O 1
ATOM 1578 N N . ASP A 1 208 ? 0.457 18.733 -2.906 1.00 96.75 208 ASP A N 1
ATOM 1579 C CA . ASP A 1 208 ? -0.024 19.922 -2.203 1.00 96.75 208 ASP A CA 1
ATOM 1580 C C . ASP A 1 208 ? 0.503 19.944 -0.762 1.00 96.75 208 ASP A C 1
ATOM 1582 O O . ASP A 1 208 ? 0.082 19.162 0.090 1.00 96.75 208 ASP A O 1
ATOM 1586 N N . THR A 1 209 ? 1.437 20.855 -0.496 1.00 97.50 209 THR A N 1
ATOM 1587 C CA . THR A 1 209 ? 2.048 21.068 0.826 1.00 97.50 209 THR A CA 1
ATOM 1588 C C . THR A 1 209 ? 1.445 22.264 1.566 1.00 97.50 209 THR A C 1
ATOM 1590 O O . THR A 1 209 ? 2.038 22.779 2.516 1.00 97.50 209 THR A O 1
ATOM 1593 N N . THR A 1 210 ? 0.304 22.782 1.107 1.00 97.88 210 THR A N 1
ATOM 1594 C CA . THR A 1 210 ? -0.392 23.890 1.765 1.00 97.88 210 THR A CA 1
ATOM 1595 C C . THR A 1 210 ? -0.918 23.435 3.126 1.00 97.88 210 THR A C 1
ATOM 1597 O O . THR A 1 210 ? -1.374 22.306 3.297 1.00 97.88 210 THR A O 1
ATOM 1600 N N . VAL A 1 211 ? -0.864 24.318 4.124 1.00 97.50 211 VAL A N 1
ATOM 1601 C CA . VAL A 1 211 ? -1.339 24.000 5.477 1.00 97.50 211 VAL A CA 1
ATOM 1602 C C . VAL A 1 211 ? -2.818 23.603 5.440 1.00 97.50 211 VAL A C 1
ATOM 1604 O O . VAL A 1 211 ? -3.665 24.385 5.006 1.00 97.50 211 VAL A O 1
ATOM 1607 N N . GLY A 1 212 ? -3.127 22.396 5.916 1.00 96.81 212 GLY A N 1
ATOM 1608 C CA . GLY A 1 212 ? -4.494 21.881 6.014 1.00 96.81 212 GLY A CA 1
ATOM 1609 C C . GLY A 1 212 ? -5.140 21.469 4.685 1.00 96.81 212 GLY A C 1
ATOM 1610 O O . GLY A 1 212 ? -6.364 21.327 4.651 1.00 96.81 212 GLY A O 1
ATOM 1611 N N . SER A 1 213 ? -4.375 21.317 3.597 1.00 96.75 213 SER A N 1
ATOM 1612 C CA . SER A 1 213 ? -4.916 20.896 2.293 1.00 96.75 213 SER A CA 1
ATOM 1613 C C . SER A 1 213 ? -5.250 19.407 2.225 1.00 96.75 213 SER A C 1
ATOM 1615 O O . SER A 1 213 ? -6.131 19.001 1.464 1.00 96.75 213 SER A O 1
ATOM 1617 N N . ILE A 1 214 ? -4.589 18.581 3.038 1.00 98.00 214 ILE A N 1
ATOM 1618 C CA . ILE A 1 214 ? -4.809 17.138 3.047 1.00 98.00 214 ILE A CA 1
ATOM 1619 C C . ILE A 1 214 ? -6.062 16.831 3.860 1.00 98.00 214 ILE A C 1
ATOM 1621 O O . ILE A 1 214 ? -6.142 17.183 5.031 1.00 98.00 214 ILE A O 1
ATOM 1625 N N . SER A 1 215 ? -7.028 16.148 3.250 1.00 96.25 215 SER A N 1
ATOM 1626 C CA . SER A 1 215 ? -8.297 15.761 3.894 1.00 96.25 215 SER A CA 1
ATOM 1627 C C . SER A 1 215 ? -8.588 14.259 3.832 1.00 96.25 215 SER A C 1
ATOM 1629 O O . SER A 1 215 ? -9.594 13.792 4.358 1.00 96.25 215 SER A O 1
ATOM 1631 N N . GLY A 1 216 ? -7.704 13.481 3.205 1.00 95.81 216 GLY A N 1
ATOM 1632 C CA . GLY A 1 216 ? -7.864 12.042 3.058 1.00 95.81 216 GLY A CA 1
ATOM 1633 C C . GLY A 1 216 ? -6.723 11.412 2.269 1.00 95.81 216 GLY A C 1
ATOM 1634 O O . GLY A 1 216 ? -5.757 12.081 1.899 1.00 95.81 216 GLY A O 1
ATOM 1635 N N . ASN A 1 217 ? -6.846 10.108 2.026 1.00 95.00 217 ASN A N 1
ATOM 1636 C CA . ASN A 1 217 ? -5.859 9.339 1.274 1.00 95.00 217 ASN A CA 1
ATOM 1637 C C . ASN A 1 217 ? -5.721 9.870 -0.156 1.00 95.00 217 ASN A C 1
ATOM 1639 O O . ASN A 1 217 ? -6.712 10.211 -0.805 1.00 95.00 217 ASN A O 1
ATOM 1643 N N . HIS A 1 218 ? -4.495 9.884 -0.669 1.00 95.19 218 HIS A N 1
ATOM 1644 C CA . HIS A 1 218 ? -4.213 10.319 -2.032 1.00 95.19 218 HIS A CA 1
ATOM 1645 C C . HIS A 1 218 ? -3.010 9.566 -2.597 1.00 95.19 218 HIS A C 1
ATOM 1647 O O . HIS A 1 218 ? -2.173 9.056 -1.851 1.00 95.19 218 HIS A O 1
ATOM 1653 N N . THR A 1 219 ? -2.917 9.481 -3.921 1.00 95.25 219 THR A N 1
ATOM 1654 C CA . THR A 1 219 ? -1.756 8.906 -4.604 1.00 95.25 219 THR A CA 1
ATOM 1655 C C . THR A 1 219 ? -1.202 9.920 -5.587 1.00 95.25 219 THR A C 1
ATOM 1657 O O . THR A 1 219 ? -1.926 10.351 -6.475 1.00 95.25 219 THR A O 1
ATOM 1660 N N . TYR A 1 220 ? 0.072 10.264 -5.426 1.00 97.44 220 TYR A N 1
ATOM 1661 C CA . TYR A 1 220 ? 0.833 11.087 -6.358 1.00 97.44 220 TYR A CA 1
ATOM 1662 C C . TYR A 1 220 ? 1.734 10.187 -7.202 1.00 97.44 220 TYR A C 1
ATOM 1664 O O . TYR A 1 220 ? 2.496 9.372 -6.666 1.00 97.44 220 TYR A O 1
ATOM 1672 N N . THR A 1 221 ? 1.685 10.347 -8.518 1.00 96.88 221 THR A N 1
ATOM 1673 C CA . THR A 1 221 ? 2.467 9.546 -9.460 1.00 96.88 221 THR A CA 1
ATOM 1674 C C . THR A 1 221 ? 3.502 10.415 -10.148 1.00 96.88 221 THR A C 1
ATOM 1676 O O . THR A 1 221 ? 3.178 11.328 -10.899 1.00 96.88 221 THR A O 1
ATOM 1679 N N . TYR A 1 222 ? 4.774 10.101 -9.935 1.00 97.69 222 TYR A N 1
ATOM 1680 C CA . TYR A 1 222 ? 5.862 10.645 -10.727 1.00 97.69 222 TYR A CA 1
ATOM 1681 C C . TYR A 1 222 ? 6.090 9.744 -11.938 1.00 97.69 222 TYR A C 1
ATOM 1683 O O . TYR A 1 222 ? 6.410 8.564 -11.785 1.00 97.69 222 TYR A O 1
ATOM 1691 N N . LEU A 1 223 ? 5.928 10.270 -13.144 1.00 95.75 223 LEU A N 1
ATOM 1692 C CA . LEU A 1 223 ? 6.039 9.509 -14.381 1.00 95.75 223 LEU A CA 1
ATOM 1693 C C . LEU A 1 223 ? 7.136 10.067 -15.281 1.00 95.75 223 LEU A C 1
ATOM 1695 O O . LEU A 1 223 ? 7.373 11.272 -15.328 1.00 95.75 223 LEU A O 1
ATOM 1699 N N . TYR A 1 224 ? 7.788 9.164 -16.009 1.00 94.38 224 TYR A N 1
ATOM 1700 C CA . TYR A 1 224 ? 8.650 9.514 -17.130 1.00 94.38 224 TYR A CA 1
ATOM 1701 C C . TYR A 1 224 ? 7.992 9.145 -18.456 1.00 94.38 224 TYR A C 1
ATOM 1703 O O . TYR A 1 224 ? 7.463 8.036 -18.623 1.00 94.38 224 TYR A O 1
ATOM 1711 N N . ASP A 1 225 ? 8.105 10.059 -19.412 1.00 91.00 225 ASP A N 1
ATOM 1712 C CA . ASP A 1 225 ? 7.688 9.867 -20.792 1.00 91.00 225 ASP A CA 1
ATOM 1713 C C . ASP A 1 225 ? 8.661 8.947 -21.519 1.00 91.00 225 ASP A C 1
ATOM 1715 O O . ASP A 1 225 ? 9.856 8.890 -21.211 1.00 91.00 225 ASP A O 1
ATOM 1719 N N . THR A 1 226 ? 8.174 8.245 -22.539 1.00 88.31 226 THR A N 1
ATOM 1720 C CA . THR A 1 226 ? 9.066 7.553 -23.469 1.00 88.31 226 THR A CA 1
ATOM 1721 C C . THR A 1 226 ? 9.967 8.584 -24.138 1.00 88.31 226 THR A C 1
ATOM 1723 O O . THR A 1 226 ? 9.491 9.574 -24.698 1.00 88.31 226 THR A O 1
ATOM 1726 N N . ALA A 1 227 ? 11.278 8.363 -24.093 1.00 82.19 227 ALA A N 1
ATOM 1727 C CA . ALA A 1 227 ? 12.213 9.197 -24.821 1.00 82.19 227 ALA A CA 1
ATOM 1728 C C . ALA A 1 227 ? 11.853 9.129 -26.305 1.00 82.19 227 ALA A C 1
ATOM 1730 O O . ALA A 1 227 ? 11.731 8.037 -26.866 1.00 82.19 227 ALA A O 1
ATOM 1731 N N . ALA A 1 228 ? 11.676 10.293 -26.937 1.00 71.75 228 ALA A N 1
ATOM 1732 C CA . ALA A 1 228 ? 11.564 10.361 -28.384 1.00 71.75 228 ALA A CA 1
ATOM 1733 C C . ALA A 1 228 ? 12.750 9.586 -28.957 1.00 71.75 228 ALA A C 1
ATOM 1735 O O . ALA A 1 228 ? 13.903 9.905 -28.649 1.00 71.75 228 ALA A O 1
ATOM 1736 N N . SER A 1 229 ? 12.471 8.525 -29.714 1.00 48.91 229 SER A N 1
ATOM 1737 C CA . SER A 1 229 ? 13.525 7.744 -30.340 1.00 48.91 229 SER A CA 1
ATOM 1738 C C . SER A 1 229 ? 14.392 8.717 -31.125 1.00 48.91 229 SER A C 1
ATOM 1740 O O . SER A 1 229 ? 13.913 9.336 -32.080 1.00 48.91 229 SER A O 1
ATOM 1742 N N . VAL A 1 230 ? 15.666 8.850 -30.754 1.00 41.94 230 VAL A N 1
ATOM 1743 C CA . VAL A 1 230 ? 16.655 9.253 -31.749 1.00 41.94 230 VAL A CA 1
ATOM 1744 C C . VAL A 1 230 ? 16.446 8.254 -32.888 1.00 41.94 230 VAL A C 1
ATOM 1746 O O . VAL A 1 230 ? 16.437 7.052 -32.594 1.00 41.94 230 VAL A O 1
ATOM 1749 N N . PRO A 1 231 ? 16.184 8.690 -34.138 1.00 33.91 231 PRO A N 1
ATOM 1750 C CA . PRO A 1 231 ? 16.119 7.759 -35.248 1.00 33.91 231 PRO A CA 1
ATOM 1751 C C . PRO A 1 231 ? 17.391 6.939 -35.154 1.00 33.91 231 PRO A C 1
ATOM 1753 O O . PRO A 1 231 ? 18.486 7.510 -35.131 1.00 33.91 231 PRO A O 1
ATOM 1756 N N . SER A 1 232 ? 17.252 5.625 -34.998 1.00 33.75 232 SER A N 1
ATOM 1757 C CA . SER A 1 232 ? 18.387 4.737 -35.138 1.00 33.75 232 SER A CA 1
ATOM 1758 C C . SER A 1 232 ? 19.053 5.141 -36.445 1.00 33.75 232 SER A C 1
ATOM 1760 O O . SER A 1 232 ? 18.428 5.129 -37.509 1.00 33.75 232 SER A O 1
ATOM 1762 N N . THR A 1 233 ? 20.305 5.594 -36.368 1.00 31.41 233 THR A N 1
ATOM 1763 C CA . THR A 1 233 ? 21.136 5.673 -37.563 1.00 31.41 233 THR A CA 1
ATOM 1764 C C . THR A 1 233 ? 20.987 4.326 -38.267 1.00 31.41 233 THR A C 1
ATOM 1766 O O . THR A 1 233 ? 20.980 3.302 -37.573 1.00 31.41 233 THR A O 1
ATOM 1769 N N . PRO A 1 234 ? 20.743 4.306 -39.592 1.00 31.50 234 PRO A N 1
ATOM 1770 C CA . PRO A 1 234 ? 20.284 3.108 -40.272 1.00 31.50 234 PRO A CA 1
ATOM 1771 C C . PRO A 1 234 ? 21.184 1.939 -39.899 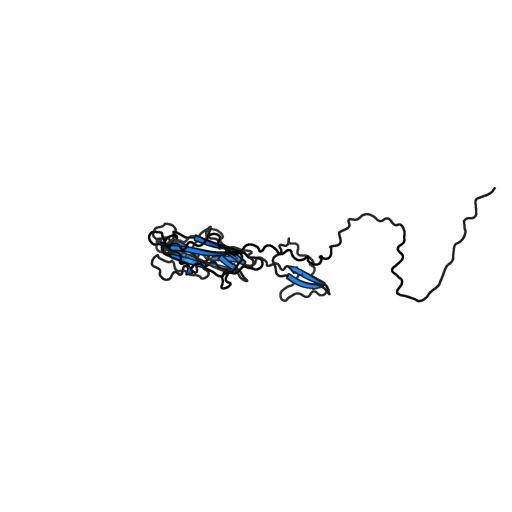1.00 31.50 234 PRO A C 1
ATOM 1773 O O . PRO A 1 234 ? 22.386 1.954 -40.176 1.00 31.50 234 PRO A O 1
ATOM 1776 N N . GLN A 1 235 ? 20.598 0.950 -39.218 1.00 35.09 235 GLN A N 1
ATOM 1777 C CA . GLN A 1 235 ? 21.235 -0.342 -39.064 1.00 35.09 235 GLN A CA 1
ATOM 1778 C C . GLN A 1 235 ? 21.594 -0.798 -40.474 1.00 35.09 235 GLN A C 1
ATOM 1780 O O . GLN A 1 235 ? 20.740 -0.828 -41.363 1.00 35.09 235 GLN A O 1
ATOM 1785 N N . ASN A 1 236 ? 22.878 -1.091 -40.668 1.00 35.44 236 ASN A N 1
ATOM 1786 C CA . ASN A 1 236 ? 23.402 -1.769 -41.845 1.00 35.44 236 ASN A CA 1
ATOM 1787 C C . ASN A 1 236 ? 22.390 -2.856 -42.266 1.00 35.44 236 ASN A C 1
ATOM 1789 O O . ASN A 1 236 ? 21.993 -3.636 -41.393 1.00 35.44 236 ASN A O 1
ATOM 1793 N N . PRO A 1 237 ? 21.891 -2.866 -43.518 1.00 28.83 237 PRO A N 1
ATOM 1794 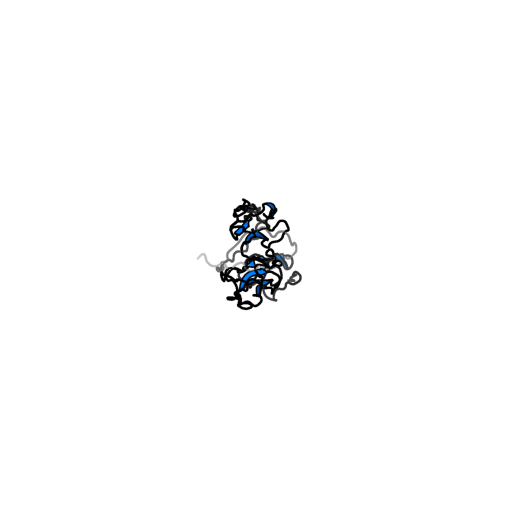C CA . PRO A 1 237 ? 20.717 -3.649 -43.879 1.00 28.83 237 PRO A CA 1
ATOM 1795 C C . PRO A 1 237 ? 20.880 -5.110 -43.469 1.00 28.83 237 PRO A C 1
ATOM 1797 O O . PRO A 1 237 ? 21.885 -5.756 -43.773 1.00 28.83 237 PRO A O 1
ATOM 1800 N N . SER A 1 238 ? 19.864 -5.623 -42.775 1.00 30.02 238 SER A N 1
ATOM 1801 C CA . SER A 1 238 ? 19.723 -7.053 -42.520 1.00 30.02 238 SER A CA 1
ATOM 1802 C C . SER A 1 238 ? 19.735 -7.787 -43.870 1.00 30.02 238 SER A C 1
ATOM 1804 O O . SER A 1 238 ? 19.055 -7.332 -44.797 1.00 30.02 238 SER A O 1
ATOM 1806 N N . PRO A 1 239 ? 20.503 -8.879 -44.037 1.00 34.03 239 PRO A N 1
ATOM 1807 C CA . PRO A 1 239 ? 20.555 -9.599 -45.301 1.00 34.03 239 PRO A CA 1
ATOM 1808 C C . PRO A 1 239 ? 19.156 -10.089 -45.678 1.00 34.03 239 PRO A C 1
ATOM 1810 O O . PRO A 1 239 ? 18.486 -10.787 -44.914 1.00 34.03 239 PRO A O 1
ATOM 1813 N N . SER A 1 240 ? 18.709 -9.698 -46.868 1.00 31.09 240 SER A N 1
ATOM 1814 C CA . SER A 1 240 ? 17.389 -10.011 -47.398 1.00 31.09 240 SER A CA 1
ATOM 1815 C C . SER A 1 240 ? 17.177 -11.524 -47.458 1.00 31.09 240 SER A C 1
ATOM 1817 O O . SER A 1 240 ? 17.916 -12.249 -48.125 1.00 31.09 240 SER A O 1
ATOM 1819 N N . LYS A 1 241 ? 16.124 -11.997 -46.788 1.00 32.56 241 LYS A N 1
ATOM 1820 C CA . LYS A 1 241 ? 15.555 -13.339 -46.952 1.00 32.56 241 LYS A CA 1
ATOM 1821 C C . LYS A 1 241 ? 15.296 -13.600 -48.448 1.00 32.56 241 LYS A C 1
ATOM 1823 O O . LYS A 1 241 ? 14.557 -12.819 -49.049 1.00 32.56 241 LYS A O 1
ATOM 1828 N N . PRO A 1 242 ? 15.834 -14.672 -49.059 1.00 30.03 242 PRO A N 1
ATOM 1829 C CA . PRO A 1 242 ? 15.461 -15.036 -50.420 1.00 30.03 242 PRO A CA 1
ATOM 1830 C C . PRO A 1 242 ? 13.954 -15.294 -50.486 1.00 30.03 242 PRO A C 1
ATOM 1832 O O . PRO A 1 242 ? 13.407 -16.051 -49.678 1.00 30.03 242 PRO A O 1
ATOM 1835 N N . ALA A 1 243 ? 13.280 -14.631 -51.423 1.00 30.72 243 ALA A N 1
ATOM 1836 C CA . ALA A 1 243 ? 11.865 -14.842 -51.675 1.00 30.72 243 ALA A CA 1
ATOM 1837 C C . ALA A 1 243 ? 11.619 -16.299 -52.098 1.00 30.72 243 ALA A C 1
ATOM 1839 O O . ALA A 1 243 ? 12.337 -16.848 -52.934 1.00 30.72 243 ALA A O 1
ATOM 1840 N N . ALA A 1 244 ? 10.590 -16.916 -51.517 1.00 29.59 244 ALA A N 1
ATOM 1841 C CA . ALA A 1 244 ? 10.070 -18.189 -51.986 1.00 29.59 244 ALA A CA 1
ATOM 1842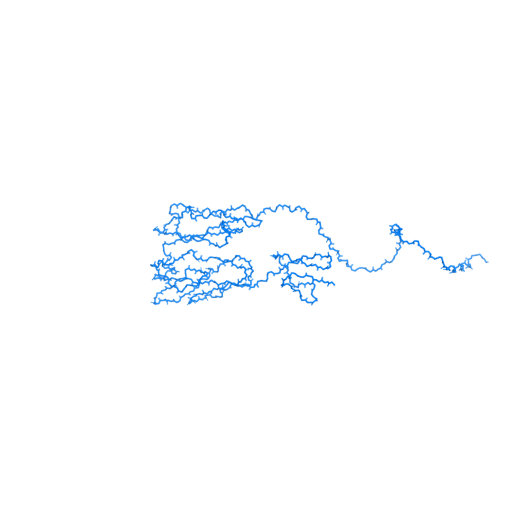 C C . ALA A 1 244 ? 9.483 -17.979 -53.388 1.00 29.59 244 ALA A C 1
ATOM 1844 O O . ALA A 1 244 ? 8.487 -17.275 -53.545 1.00 29.59 244 ALA A O 1
ATOM 1845 N N . VAL A 1 245 ? 10.120 -18.556 -54.406 1.00 29.08 245 VAL A N 1
ATOM 1846 C CA . VAL A 1 245 ? 9.586 -18.549 -55.768 1.00 29.08 245 VAL A CA 1
ATOM 1847 C C . VAL A 1 245 ? 8.645 -19.739 -55.909 1.00 29.08 245 VAL A C 1
ATOM 1849 O O . VAL A 1 245 ? 9.063 -20.895 -55.841 1.00 29.08 245 VAL A O 1
ATOM 1852 N N . SER A 1 246 ? 7.361 -19.429 -56.078 1.00 26.88 246 SER A N 1
ATOM 1853 C CA . SER A 1 246 ? 6.323 -20.367 -56.492 1.00 26.88 246 SER A CA 1
ATOM 1854 C C . SER A 1 246 ? 6.697 -21.035 -57.813 1.00 26.88 246 SER A C 1
ATOM 1856 O O . SER A 1 246 ? 7.160 -20.387 -58.751 1.00 26.88 246 SER A O 1
ATOM 1858 N N . ALA A 1 247 ? 6.477 -22.344 -57.872 1.00 30.73 247 ALA A N 1
ATOM 1859 C CA . ALA A 1 247 ? 6.762 -23.180 -59.024 1.00 30.73 247 ALA A CA 1
ATOM 1860 C C . ALA A 1 247 ? 6.078 -22.669 -60.305 1.00 30.73 247 ALA A C 1
ATOM 1862 O O . ALA A 1 247 ? 4.861 -22.494 -60.348 1.00 30.73 247 ALA A O 1
ATOM 1863 N N . SER A 1 248 ? 6.863 -22.523 -61.371 1.00 27.72 248 SER A N 1
ATOM 1864 C CA . SER A 1 248 ? 6.389 -22.646 -62.748 1.00 27.72 248 SER A CA 1
ATOM 1865 C C . SER A 1 248 ? 7.400 -23.477 -63.550 1.00 27.72 248 SER A C 1
ATOM 1867 O O . SER A 1 248 ? 8.603 -23.448 -63.305 1.00 27.72 248 SER A O 1
ATOM 1869 N N . THR A 1 249 ? 6.851 -24.328 -64.408 1.00 28.22 249 THR A N 1
ATOM 1870 C CA . THR A 1 249 ? 7.442 -25.429 -65.188 1.00 28.22 249 THR A CA 1
ATOM 1871 C C . THR A 1 249 ? 8.623 -25.054 -66.107 1.00 28.22 249 THR A C 1
ATOM 1873 O O . THR A 1 249 ? 8.731 -23.902 -66.515 1.00 28.22 249 THR A O 1
ATOM 1876 N N . PRO A 1 250 ? 9.487 -26.022 -66.493 1.00 30.52 250 PRO A N 1
ATOM 1877 C CA . PRO A 1 250 ? 10.735 -25.763 -67.214 1.00 30.52 250 PRO A CA 1
ATOM 1878 C C . PRO A 1 250 ? 10.524 -25.501 -68.715 1.00 30.52 250 PRO A C 1
ATOM 1880 O O . PRO A 1 250 ? 9.783 -26.224 -69.383 1.00 30.52 250 PRO A O 1
ATOM 1883 N N . GLN A 1 251 ? 11.245 -24.516 -69.257 1.00 27.50 251 GLN A N 1
ATOM 1884 C CA . GLN A 1 251 ? 11.462 -24.320 -70.695 1.00 27.50 251 GLN A CA 1
ATOM 1885 C C . GLN A 1 251 ? 12.946 -24.000 -70.935 1.00 27.50 251 GLN A C 1
ATOM 1887 O O . GLN A 1 251 ? 13.507 -23.067 -70.367 1.00 27.50 251 GLN A O 1
ATOM 1892 N N . THR A 1 252 ? 13.571 -24.845 -71.743 1.00 26.66 252 THR A N 1
ATOM 1893 C CA . THR A 1 252 ? 14.964 -24.841 -72.203 1.00 26.66 252 THR A CA 1
ATOM 1894 C C . THR A 1 252 ? 15.135 -23.906 -73.409 1.00 26.66 252 THR A C 1
ATOM 1896 O O . THR A 1 252 ? 14.271 -23.915 -74.282 1.00 26.66 252 THR A O 1
ATOM 1899 N N . GLY A 1 253 ? 16.264 -23.185 -73.522 1.00 29.02 253 GLY A N 1
ATOM 1900 C CA . GLY A 1 253 ? 16.662 -22.544 -74.789 1.00 29.02 253 GLY A CA 1
ATOM 1901 C C . GLY A 1 253 ? 17.643 -21.359 -74.714 1.00 29.02 253 GLY A C 1
ATOM 1902 O O . GLY A 1 253 ? 17.202 -20.223 -74.809 1.00 29.02 253 GLY A O 1
ATOM 1903 N N . ASP A 1 254 ? 18.949 -21.671 -74.682 1.00 28.31 254 ASP A N 1
ATOM 1904 C CA . ASP A 1 254 ? 20.034 -21.009 -75.451 1.00 28.31 254 ASP A CA 1
ATOM 1905 C C . ASP A 1 254 ? 20.511 -19.560 -75.105 1.00 28.31 254 ASP A C 1
ATOM 1907 O O . ASP A 1 254 ? 19.902 -18.883 -74.284 1.00 28.31 254 ASP A O 1
ATOM 1911 N N . PRO A 1 255 ? 21.709 -19.114 -75.572 1.00 39.06 255 PRO A N 1
ATOM 1912 C CA . PRO A 1 255 ? 22.937 -19.087 -74.762 1.00 39.06 255 PRO A CA 1
ATOM 1913 C C . PRO A 1 255 ? 23.573 -17.674 -74.659 1.00 39.06 255 PRO A C 1
ATOM 1915 O O . PRO A 1 255 ? 23.005 -16.690 -75.114 1.00 39.06 255 PRO A O 1
ATOM 1918 N N . PHE A 1 256 ? 24.791 -17.600 -74.100 1.00 30.02 256 PHE A N 1
ATOM 1919 C CA . PHE A 1 256 ? 25.708 -16.443 -73.990 1.00 30.02 256 PHE A CA 1
ATOM 1920 C C . PHE A 1 256 ? 25.606 -15.585 -72.715 1.00 30.02 256 PHE A C 1
ATOM 1922 O O . PHE A 1 256 ? 24.930 -14.566 -72.666 1.00 30.02 256 PHE A O 1
ATOM 1929 N N . ASN A 1 257 ? 26.464 -15.891 -71.736 1.00 32.41 257 ASN A N 1
ATOM 1930 C CA . ASN A 1 257 ? 27.398 -14.862 -71.278 1.00 32.41 257 ASN A CA 1
ATOM 1931 C C . ASN A 1 257 ? 28.738 -15.502 -70.897 1.00 32.41 257 ASN A C 1
ATOM 1933 O O . ASN A 1 257 ? 28.953 -16.031 -69.807 1.00 32.41 257 ASN A O 1
ATOM 1937 N N . ILE A 1 258 ? 29.602 -15.512 -71.907 1.00 37.50 258 ILE A N 1
ATOM 1938 C CA . ILE A 1 258 ? 31.048 -15.677 -71.814 1.00 37.50 258 ILE A CA 1
ATOM 1939 C C . ILE A 1 258 ? 31.568 -14.540 -70.922 1.00 37.50 258 ILE A C 1
ATOM 1941 O O . ILE A 1 258 ? 31.049 -13.435 -71.003 1.00 37.50 258 ILE A O 1
ATOM 1945 N N . VAL A 1 259 ? 32.610 -14.819 -70.134 1.00 33.00 259 VAL A N 1
ATOM 1946 C CA . VAL A 1 259 ? 33.254 -13.964 -69.108 1.00 33.00 259 VAL A CA 1
ATOM 1947 C C . VAL A 1 259 ? 32.816 -14.332 -67.688 1.00 33.00 259 VAL A C 1
ATOM 1949 O O . VAL A 1 259 ? 32.080 -13.597 -67.051 1.00 33.00 259 VAL A O 1
ATOM 1952 N N . LEU A 1 260 ? 33.307 -15.474 -67.185 1.00 31.84 260 LEU A N 1
ATOM 1953 C CA . LEU A 1 260 ? 34.021 -15.539 -65.894 1.00 31.84 260 LEU A CA 1
ATOM 1954 C C . LEU A 1 260 ? 34.612 -16.940 -65.633 1.00 31.84 260 LEU A C 1
ATOM 1956 O O . LEU A 1 260 ? 34.384 -17.527 -64.586 1.00 31.84 260 LEU A O 1
ATOM 1960 N N . LEU A 1 261 ? 35.367 -17.517 -66.571 1.00 31.00 261 LEU A N 1
ATOM 1961 C CA . LEU A 1 261 ? 36.172 -18.710 -66.264 1.00 31.00 261 LEU A CA 1
ATOM 1962 C C . LEU A 1 261 ? 37.443 -18.741 -67.127 1.00 31.00 261 LEU A C 1
ATOM 1964 O O . LEU A 1 261 ? 37.658 -19.615 -67.956 1.00 31.00 261 LEU A O 1
ATOM 1968 N N . LEU A 1 262 ? 38.290 -17.728 -66.943 1.00 29.28 262 LEU A N 1
ATOM 1969 C CA . LEU A 1 262 ? 39.689 -17.742 -67.373 1.00 29.28 262 LEU A CA 1
ATOM 1970 C C . LEU A 1 262 ? 40.547 -17.474 -66.144 1.00 29.28 262 LEU A C 1
ATOM 1972 O O . LEU A 1 262 ? 40.820 -16.336 -65.781 1.00 29.28 262 LEU A O 1
ATOM 1976 N N . GLY A 1 263 ? 40.918 -18.556 -65.474 1.00 35.72 263 GLY A N 1
ATOM 1977 C CA . GLY A 1 263 ? 41.785 -18.507 -64.311 1.00 35.72 263 GLY A CA 1
ATOM 1978 C C . GLY A 1 263 ? 41.714 -19.799 -63.528 1.00 35.72 263 GLY A C 1
ATOM 1979 O O . GLY A 1 263 ? 41.273 -19.753 -62.392 1.00 35.72 263 GLY A O 1
ATOM 1980 N N . LEU A 1 264 ? 42.058 -20.922 -64.173 1.00 32.91 264 LEU A N 1
ATOM 1981 C CA . LEU A 1 264 ? 42.594 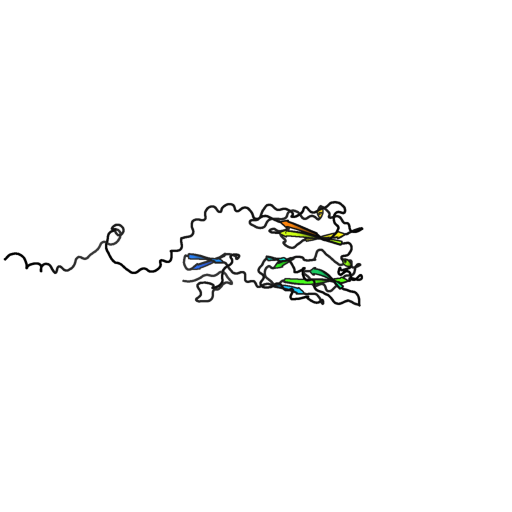-22.172 -63.602 1.00 32.91 264 LEU A CA 1
ATOM 1982 C C . LEU A 1 264 ? 42.270 -23.335 -64.551 1.00 32.91 264 LEU A C 1
ATOM 1984 O O . LEU A 1 264 ? 41.177 -23.884 -64.507 1.00 32.91 264 LEU A O 1
ATOM 1988 N N . LEU A 1 265 ? 43.209 -23.649 -65.449 1.00 31.61 265 LEU A N 1
ATOM 1989 C CA . LEU A 1 265 ? 43.877 -24.955 -65.602 1.00 31.61 265 LEU A CA 1
ATOM 1990 C C . LEU A 1 265 ? 44.378 -25.117 -67.051 1.00 31.61 265 LEU A C 1
ATOM 1992 O O . LEU A 1 265 ? 43.657 -25.520 -67.959 1.00 31.61 265 LEU A O 1
ATOM 1996 N N . LEU A 1 266 ? 45.657 -24.799 -67.259 1.00 37.19 266 LEU A N 1
ATOM 1997 C CA . LEU A 1 266 ? 46.441 -25.384 -68.341 1.00 37.19 266 LEU A CA 1
ATOM 1998 C C . LEU A 1 266 ? 46.689 -26.851 -67.976 1.00 37.19 266 LEU A C 1
ATOM 2000 O O . LEU A 1 266 ? 47.316 -27.097 -66.951 1.00 37.19 266 LEU A O 1
ATOM 2004 N N . ALA A 1 267 ? 46.211 -27.789 -68.793 1.00 32.88 267 ALA A N 1
ATOM 2005 C CA . ALA A 1 267 ? 46.974 -28.941 -69.292 1.00 32.88 267 ALA A CA 1
ATOM 2006 C C . ALA A 1 267 ? 46.045 -30.040 -69.839 1.00 32.88 267 ALA A C 1
ATOM 2008 O O . ALA A 1 267 ? 45.231 -30.607 -69.124 1.00 32.88 267 ALA A O 1
ATOM 2009 N N . SER A 1 268 ? 46.278 -30.351 -71.115 1.00 32.28 268 SER A N 1
ATOM 2010 C CA . SER A 1 268 ? 46.126 -31.657 -71.769 1.00 32.28 268 SER A CA 1
ATOM 2011 C C . SER A 1 268 ? 44.743 -32.325 -71.797 1.00 32.28 268 SER A C 1
ATOM 2013 O O . SER A 1 268 ? 44.285 -32.908 -70.824 1.00 32.28 268 SER A O 1
ATOM 2015 N N . CYS A 1 269 ? 44.140 -32.398 -72.982 1.00 31.27 269 CYS A N 1
ATOM 2016 C CA . CYS A 1 269 ? 44.367 -33.518 -73.904 1.00 31.27 269 CYS A CA 1
ATOM 2017 C C . CYS A 1 269 ? 43.435 -33.373 -75.112 1.00 31.27 269 CYS A C 1
ATOM 2019 O O . CYS A 1 269 ? 42.215 -33.337 -74.988 1.00 31.27 269 CYS A O 1
ATOM 2021 N N . THR A 1 270 ? 44.029 -33.293 -76.297 1.00 36.78 270 THR A N 1
ATOM 2022 C CA . THR A 1 270 ? 43.358 -33.516 -77.573 1.00 36.78 270 THR A CA 1
ATOM 2023 C C . THR A 1 270 ? 42.981 -34.989 -77.701 1.00 36.78 270 THR A C 1
ATOM 2025 O O . THR A 1 270 ? 43.782 -35.868 -77.387 1.00 36.78 270 THR A O 1
ATOM 2028 N N . GLY A 1 271 ? 41.788 -35.270 -78.224 1.00 30.70 271 GLY A N 1
ATOM 2029 C CA . GLY A 1 271 ? 41.464 -36.619 -78.662 1.00 30.70 271 GLY A CA 1
ATOM 2030 C C . GLY A 1 271 ? 39.991 -36.866 -78.946 1.00 30.70 271 GLY A C 1
ATOM 2031 O O . GLY A 1 271 ? 39.203 -37.013 -78.022 1.00 30.70 271 GLY A O 1
ATOM 2032 N N . LEU A 1 272 ? 39.722 -37.094 -80.233 1.00 32.06 272 LEU A N 1
ATOM 2033 C CA . LEU A 1 272 ? 38.815 -38.118 -80.769 1.00 32.06 272 LEU A CA 1
ATOM 2034 C C . LEU A 1 272 ? 37.439 -37.682 -81.337 1.00 32.06 272 LEU A C 1
ATOM 2036 O O . LEU A 1 272 ? 36.557 -37.226 -80.621 1.00 32.06 272 LEU A O 1
ATOM 2040 N N . LEU A 1 273 ? 37.294 -38.002 -82.640 1.00 34.88 273 LEU A N 1
ATOM 2041 C CA . LEU A 1 273 ? 36.087 -38.230 -83.469 1.00 34.88 273 LEU A CA 1
ATOM 2042 C C . LEU A 1 273 ? 35.272 -36.984 -83.864 1.00 34.88 273 LEU A C 1
ATOM 2044 O O . LEU A 1 273 ? 34.595 -36.394 -83.040 1.00 34.88 273 LEU A O 1
ATOM 2048 N N . LEU A 1 274 ? 35.226 -36.493 -85.111 1.00 31.84 274 LEU A N 1
ATOM 2049 C CA . LEU A 1 274 ? 35.331 -37.084 -86.459 1.00 31.84 274 LEU A CA 1
ATOM 2050 C C . LEU A 1 274 ? 34.470 -38.332 -86.696 1.00 31.84 274 LEU A C 1
ATOM 2052 O O . LEU A 1 274 ? 34.988 -39.441 -86.657 1.00 31.84 274 LEU A O 1
ATOM 2056 N N . THR A 1 275 ? 33.178 -38.135 -86.981 1.00 32.78 275 THR A N 1
ATOM 2057 C CA . THR A 1 275 ? 32.277 -38.941 -87.850 1.00 32.78 275 THR A CA 1
ATOM 2058 C C . THR A 1 275 ? 30.859 -38.399 -87.595 1.00 32.78 275 THR A C 1
ATOM 2060 O O . THR A 1 275 ? 30.372 -38.470 -86.483 1.00 32.78 275 THR A O 1
ATOM 2063 N N . ILE A 1 276 ? 30.161 -37.697 -88.487 1.00 37.03 276 ILE A N 1
ATOM 2064 C CA . ILE A 1 276 ? 29.594 -38.153 -89.758 1.00 37.03 276 ILE A CA 1
ATOM 2065 C C . ILE A 1 276 ? 29.229 -36.901 -90.563 1.00 37.03 276 ILE A C 1
ATOM 2067 O O . ILE A 1 276 ? 28.380 -36.098 -90.185 1.00 37.03 276 ILE A O 1
ATOM 2071 N N . VAL A 1 277 ? 29.898 -36.764 -91.697 1.00 34.84 277 VAL A N 1
ATOM 2072 C CA . VAL A 1 277 ? 29.590 -35.842 -92.784 1.00 34.84 277 VAL A CA 1
ATOM 2073 C C . VAL A 1 277 ? 28.868 -36.684 -93.846 1.00 34.84 277 VAL A C 1
ATOM 2075 O O . VAL A 1 277 ? 29.236 -37.831 -94.079 1.00 34.84 277 VAL A O 1
ATOM 2078 N N . ILE A 1 278 ? 27.857 -36.097 -94.491 1.00 36.47 278 ILE A N 1
ATOM 2079 C CA . ILE A 1 278 ? 27.206 -36.564 -95.731 1.00 36.47 278 ILE A CA 1
ATOM 2080 C C . ILE A 1 278 ? 26.178 -37.700 -95.582 1.00 36.47 278 ILE A C 1
ATOM 2082 O O . ILE A 1 278 ? 26.479 -38.880 -95.728 1.00 36.47 278 ILE A O 1
ATOM 2086 N N . ARG A 1 279 ? 24.898 -37.315 -95.544 1.00 34.94 279 ARG A N 1
ATOM 2087 C CA . ARG A 1 279 ? 23.876 -37.905 -96.433 1.00 34.94 279 ARG A CA 1
ATOM 2088 C C . ARG A 1 279 ? 22.789 -36.880 -96.783 1.00 34.94 279 ARG A C 1
ATOM 2090 O O . ARG A 1 279 ? 21.605 -37.094 -96.582 1.00 34.94 279 ARG A O 1
ATOM 2097 N N . LEU A 1 280 ? 23.207 -35.762 -97.374 1.00 33.66 280 LEU A N 1
ATOM 2098 C CA . LEU A 1 280 ? 22.341 -34.923 -98.210 1.00 33.66 280 LEU A CA 1
ATOM 2099 C C . LEU A 1 280 ? 22.906 -34.925 -99.634 1.00 33.66 280 LEU A C 1
ATOM 2101 O O . LEU A 1 280 ? 23.583 -34.003 -100.071 1.00 33.66 280 LEU A O 1
ATOM 2105 N N . ARG A 1 281 ? 22.663 -36.018 -100.356 1.00 40.03 281 ARG A N 1
ATOM 2106 C CA . ARG A 1 281 ? 22.753 -36.066 -101.820 1.00 40.03 281 ARG A CA 1
ATOM 2107 C C . ARG A 1 281 ? 21.700 -37.039 -102.327 1.00 40.03 281 ARG A C 1
ATOM 2109 O O . ARG A 1 281 ? 21.977 -38.217 -102.508 1.00 40.03 281 ARG A O 1
ATOM 2116 N N . LYS A 1 282 ? 20.488 -36.529 -102.509 1.00 37.25 282 LYS A N 1
ATOM 2117 C CA . LYS A 1 282 ? 19.575 -36.901 -103.597 1.00 37.25 282 LYS A CA 1
ATOM 2118 C C . LYS A 1 282 ? 18.306 -36.084 -103.432 1.00 37.25 282 LYS A C 1
ATOM 2120 O O . LYS A 1 282 ? 17.472 -36.399 -102.597 1.00 37.25 282 LYS A O 1
ATOM 2125 N N . ASN A 1 283 ? 18.249 -34.978 -104.162 1.00 38.06 283 ASN A N 1
ATOM 2126 C CA . ASN A 1 283 ? 17.090 -34.584 -104.960 1.00 38.06 283 ASN A CA 1
ATOM 2127 C C . ASN A 1 283 ? 17.306 -33.153 -105.434 1.00 38.06 283 ASN A C 1
ATOM 2129 O O . ASN A 1 283 ? 17.006 -32.205 -104.714 1.00 38.06 283 ASN A O 1
ATOM 2133 N N . LYS A 1 284 ? 17.852 -33.021 -106.645 1.00 37.22 284 LYS A N 1
ATOM 2134 C CA . LYS A 1 284 ? 17.432 -32.020 -107.629 1.00 37.22 284 LYS A CA 1
ATOM 2135 C C . LYS A 1 284 ? 18.092 -32.335 -108.978 1.00 37.22 284 LYS A C 1
ATOM 2137 O O . LYS A 1 284 ? 19.293 -32.586 -109.014 1.00 37.22 284 LYS A O 1
ATOM 2142 N N . TYR A 1 285 ? 17.259 -32.250 -110.017 1.00 37.88 285 TYR A N 1
ATOM 2143 C CA . TYR A 1 285 ? 17.496 -32.331 -111.467 1.00 37.88 285 TYR A CA 1
ATOM 2144 C C . TYR A 1 285 ? 17.280 -33.699 -112.144 1.00 37.88 285 TYR A C 1
ATOM 2146 O O . TYR A 1 285 ? 18.130 -34.576 -112.045 1.00 37.88 285 TYR A O 1
ATOM 2154 N N . ASN A 1 286 ? 16.115 -33.759 -112.819 1.00 37.16 286 ASN A N 1
ATOM 2155 C CA . ASN A 1 286 ? 15.648 -34.566 -113.963 1.00 37.16 286 ASN A CA 1
ATOM 2156 C C . ASN A 1 286 ? 15.929 -36.070 -113.997 1.00 37.16 286 ASN A C 1
ATOM 2158 O O . ASN A 1 286 ? 17.088 -36.463 -114.237 1.00 37.16 286 ASN A O 1
#